Protein AF-A0A517WMB6-F1 (afdb_monomer)

Sequence (235 aa):
MDKAGMKHETEKNDHALSIHSIDEQGAAVTGQDHASMSQVDFPTKLQQSFANLVLIEDEYDGLSSIEATTDVQHCRDLLNDQERQINQLMRKLNQEKSRLKRLQGDLEEAEVCLSMAQSYEAALAGWRESLNAFDALQRESLNQQHSFSLAEQAWEDLQHVEQQALRELESATTYETIHTPYGSTTVPRQEGMLPDEISIELLGDYLPVSIETDGARLSLEQCADGTATYSVHCS

Secondary structure (DSSP, 8-state):
------PPP----------------------------------HHHHHHHHHHHHHHHHHHHTSHHHHHHHHHHHHHHHHHHHHHHHHHHHHHHHHHHHHHHHHHHHHHHHHHHHHHHHHHHHHHHHHHHHHHHHHHHHHHHHHHHHHHHHHHHHHHHHHHHHHHHHHHHHH-----------------------S-------SS---SEEEETTEEEEEEEEETTEEEEEEEE-

Solvent-accessible surface area (backbone atoms only — not comparable to full-atom values): 14846 Å² total; per-residue (Å²): 143,83,86,84,84,81,83,85,84,82,85,83,83,87,78,86,81,84,82,81,81,84,79,90,77,91,76,90,76,92,75,92,80,91,79,76,94,65,83,73,77,70,55,67,69,57,54,51,51,49,53,52,48,54,52,50,49,53,53,48,61,68,69,27,70,64,58,60,51,49,52,52,49,51,53,50,52,52,49,52,51,50,52,51,51,52,54,52,51,53,51,52,52,52,51,52,50,56,48,50,55,50,53,50,52,54,47,56,51,50,51,51,52,49,54,52,51,52,53,50,52,54,49,53,52,54,52,51,51,51,50,54,52,50,56,49,52,53,52,51,52,52,51,50,54,52,50,50,54,52,50,50,51,53,48,53,53,49,52,51,52,50,53,47,51,52,51,50,49,56,68,69,55,64,84,72,82,76,87,69,77,96,67,92,72,78,72,77,74,76,76,74,75,71,68,97,70,83,89,81,87,76,92,70,100,70,83,74,64,61,50,82,52,102,56,36,38,37,36,58,75,48,76,56,95,95,42,76,43,63,48,78,44,76,109

Structure (mmCIF, N/CA/C/O backbone):
data_AF-A0A517WMB6-F1
#
_entry.id   AF-A0A517WMB6-F1
#
loop_
_atom_site.group_PDB
_atom_site.id
_atom_site.type_symbol
_atom_site.label_atom_id
_atom_site.label_alt_id
_atom_site.label_comp_id
_atom_site.label_asym_id
_atom_site.label_entity_id
_atom_site.label_seq_id
_atom_site.pdbx_PDB_ins_code
_atom_site.Cartn_x
_atom_site.Cartn_y
_atom_site.Cartn_z
_atom_site.occupancy
_atom_site.B_iso_or_equiv
_atom_site.auth_seq_id
_atom_site.auth_comp_id
_atom_site.auth_asym_id
_atom_site.auth_atom_id
_atom_site.pdbx_PDB_model_num
ATOM 1 N N . MET A 1 1 ? 24.607 26.823 -19.263 1.00 42.31 1 MET A N 1
ATOM 2 C CA . MET A 1 1 ? 24.672 27.534 -20.556 1.00 42.31 1 MET A CA 1
ATOM 3 C C . MET A 1 1 ? 26.134 27.864 -20.757 1.00 42.31 1 MET A C 1
ATOM 5 O O . MET A 1 1 ? 26.562 28.877 -20.243 1.00 42.31 1 MET A O 1
ATOM 9 N N . ASP A 1 2 ? 26.879 27.003 -21.447 1.00 38.38 2 ASP A N 1
ATOM 10 C CA . ASP A 1 2 ? 28.282 27.250 -21.789 1.00 38.38 2 ASP A CA 1
ATOM 11 C C . ASP A 1 2 ? 28.501 26.785 -23.230 1.00 38.38 2 ASP A C 1
ATOM 13 O O . ASP A 1 2 ? 28.378 25.603 -23.549 1.00 38.38 2 ASP A O 1
ATOM 17 N N . LYS A 1 3 ? 28.715 27.753 -24.127 1.00 41.31 3 LYS A N 1
ATOM 18 C CA . LYS A 1 3 ? 29.047 27.545 -25.540 1.00 41.31 3 LYS A CA 1
ATOM 19 C C . LYS A 1 3 ? 30.567 27.614 -25.676 1.00 41.31 3 LYS A C 1
ATOM 21 O O . LYS A 1 3 ? 31.124 28.707 -25.660 1.00 41.31 3 LYS A O 1
ATOM 26 N N . ALA A 1 4 ? 31.222 26.472 -25.857 1.00 47.09 4 ALA A N 1
ATOM 27 C CA . ALA A 1 4 ? 32.590 26.428 -26.361 1.00 47.09 4 ALA A CA 1
ATOM 28 C C . ALA A 1 4 ? 32.541 26.412 -27.896 1.00 47.09 4 ALA A C 1
ATOM 30 O O . ALA A 1 4 ? 32.047 25.467 -28.507 1.00 47.09 4 ALA A O 1
ATOM 31 N N . GLY A 1 5 ? 32.985 27.510 -28.509 1.00 41.25 5 GLY A N 1
ATOM 32 C CA . GLY A 1 5 ? 33.182 27.617 -29.949 1.00 41.25 5 GLY A CA 1
ATOM 33 C C . GLY A 1 5 ? 34.494 26.955 -30.358 1.00 41.25 5 GLY A C 1
ATOM 34 O O . GLY A 1 5 ? 35.538 27.255 -29.785 1.00 41.25 5 GLY A O 1
ATOM 35 N N . MET A 1 6 ? 34.438 26.091 -31.368 1.00 41.72 6 MET A N 1
ATOM 36 C CA . MET A 1 6 ? 35.612 25.493 -31.996 1.00 41.72 6 MET A CA 1
ATOM 37 C C . MET A 1 6 ? 35.716 26.059 -33.415 1.00 41.72 6 MET A C 1
ATOM 39 O O . MET A 1 6 ? 34.808 25.895 -34.229 1.00 41.72 6 MET A O 1
ATOM 43 N N . LYS A 1 7 ? 36.784 26.820 -33.667 1.00 43.75 7 LYS A N 1
ATOM 44 C CA . LYS A 1 7 ? 37.116 27.392 -34.975 1.00 43.75 7 LYS A CA 1
ATOM 45 C C . LYS A 1 7 ? 37.789 26.307 -35.819 1.00 43.75 7 LYS A C 1
ATOM 47 O O . LYS A 1 7 ? 38.742 25.690 -35.360 1.00 43.75 7 LYS A O 1
ATOM 52 N N . HIS A 1 8 ? 37.286 26.094 -37.032 1.00 37.22 8 HIS A N 1
ATOM 53 C CA . HIS A 1 8 ? 37.954 25.310 -38.068 1.00 37.22 8 HIS A CA 1
ATOM 54 C C . HIS A 1 8 ? 39.026 26.177 -38.736 1.00 37.22 8 HIS A C 1
ATOM 56 O O . HIS A 1 8 ? 38.699 27.212 -39.317 1.00 37.22 8 HIS A O 1
ATOM 62 N N . GLU A 1 9 ? 40.283 25.746 -38.673 1.00 40.59 9 GLU A N 1
ATOM 63 C CA . GLU A 1 9 ? 41.346 26.218 -39.558 1.00 40.59 9 GLU A CA 1
ATOM 64 C C . GLU A 1 9 ? 41.420 25.276 -40.765 1.00 40.59 9 GLU A C 1
ATOM 66 O O . GLU A 1 9 ? 41.575 24.063 -40.631 1.00 40.59 9 GLU A O 1
ATOM 71 N N . THR A 1 10 ? 41.225 25.843 -41.952 1.00 40.59 10 THR A N 1
ATOM 72 C CA . THR A 1 10 ? 41.427 25.200 -43.252 1.00 40.59 10 THR A CA 1
ATOM 73 C C . THR A 1 10 ? 42.791 25.615 -43.789 1.00 40.59 10 THR A C 1
ATOM 75 O O . THR A 1 10 ? 42.938 26.751 -44.243 1.00 40.59 10 THR A O 1
ATOM 78 N N . GLU A 1 11 ? 43.765 24.708 -43.789 1.00 39.22 11 GLU A N 1
ATOM 79 C CA . GLU A 1 11 ? 44.986 24.864 -44.582 1.00 39.22 11 GLU A CA 1
ATOM 80 C C . GLU A 1 11 ? 44.746 24.321 -45.996 1.00 39.22 11 GLU A C 1
ATOM 82 O O . GLU A 1 11 ? 44.594 23.121 -46.224 1.00 39.22 11 GLU A O 1
ATOM 87 N N . LYS A 1 12 ? 44.681 25.248 -46.957 1.00 39.31 12 LYS A N 1
ATOM 88 C CA . LYS A 1 12 ? 44.885 24.981 -48.382 1.00 39.31 12 LYS A CA 1
ATOM 89 C C . LYS A 1 12 ? 46.388 24.893 -48.624 1.00 39.31 12 LYS A C 1
ATOM 91 O O . LYS A 1 12 ? 47.079 25.883 -48.403 1.00 39.31 12 LYS A O 1
ATOM 96 N N . ASN A 1 13 ? 46.868 23.762 -49.128 1.00 39.03 13 ASN A N 1
ATOM 97 C CA . ASN A 1 13 ? 48.189 23.680 -49.744 1.00 39.03 13 ASN A CA 1
ATOM 98 C C . ASN A 1 13 ? 48.018 23.582 -51.261 1.00 39.03 13 ASN A C 1
ATOM 100 O O . ASN A 1 13 ? 47.708 22.524 -51.807 1.00 39.03 13 ASN A O 1
ATOM 104 N N . ASP A 1 14 ? 48.197 24.726 -51.918 1.00 39.91 14 ASP A N 1
ATOM 105 C CA . ASP A 1 14 ? 48.331 24.854 -53.363 1.00 39.91 14 ASP A CA 1
ATOM 106 C C . ASP A 1 14 ? 49.767 24.474 -53.763 1.00 39.91 14 ASP A C 1
ATOM 108 O O . ASP A 1 14 ? 50.697 25.268 -53.634 1.00 39.91 14 ASP A O 1
ATOM 112 N N . HIS A 1 15 ? 49.953 23.270 -54.302 1.00 38.50 15 HIS A N 1
ATOM 113 C CA . HIS A 1 15 ? 51.128 22.941 -55.112 1.00 38.50 15 HIS A CA 1
ATOM 114 C C . HIS A 1 15 ? 50.685 22.373 -56.459 1.00 38.50 15 HIS A C 1
ATOM 116 O O . HIS A 1 15 ? 50.710 21.173 -56.713 1.00 38.50 15 HIS A O 1
ATOM 122 N N . ALA A 1 16 ? 50.280 23.286 -57.342 1.00 38.03 16 ALA A N 1
ATOM 123 C CA . ALA A 1 16 ? 50.245 23.043 -58.774 1.00 38.03 16 ALA A CA 1
ATOM 124 C C . ALA A 1 16 ? 51.691 23.027 -59.300 1.00 38.03 16 ALA A C 1
ATOM 126 O O . ALA A 1 16 ? 52.322 24.077 -59.436 1.00 38.03 16 ALA A O 1
ATOM 127 N N . LEU A 1 17 ? 52.230 21.839 -59.580 1.00 40.25 17 LEU A N 1
ATOM 128 C CA . LEU A 1 17 ? 53.455 21.701 -60.363 1.00 40.25 17 LEU A CA 1
ATOM 129 C C . LEU A 1 17 ? 53.096 21.715 -61.851 1.00 40.25 17 LEU A C 1
ATOM 131 O O . LEU A 1 17 ? 52.464 20.806 -62.382 1.00 40.25 17 LEU A O 1
ATOM 135 N N . SER A 1 18 ? 53.496 22.815 -62.481 1.00 35.56 18 SER A N 1
ATOM 136 C CA . SER A 1 18 ? 53.483 23.073 -63.916 1.00 35.56 18 SER A CA 1
ATOM 137 C C . SER A 1 18 ? 54.422 22.107 -64.646 1.00 35.56 18 SER A C 1
ATOM 139 O O . SER A 1 18 ? 55.615 22.067 -64.346 1.00 35.56 18 SER A O 1
ATOM 141 N N . ILE A 1 19 ? 53.902 21.354 -65.618 1.00 36.62 19 ILE A N 1
ATOM 142 C CA . ILE A 1 19 ? 54.708 20.649 -66.621 1.00 36.62 19 ILE A CA 1
ATOM 143 C C . ILE A 1 19 ? 54.449 21.355 -67.950 1.00 36.62 19 ILE A C 1
ATOM 145 O O . ILE A 1 19 ? 53.448 21.105 -68.620 1.00 36.62 19 ILE A O 1
ATOM 149 N N . HIS A 1 20 ? 55.337 22.284 -68.300 1.00 35.72 20 HIS A N 1
ATOM 150 C CA . HIS A 1 20 ? 55.390 22.835 -69.645 1.00 35.72 20 HIS A CA 1
ATOM 151 C C . HIS A 1 20 ? 56.101 21.853 -70.578 1.00 35.72 20 HIS A C 1
ATOM 153 O O . HIS A 1 20 ? 57.218 21.412 -70.316 1.00 35.72 20 HIS A O 1
ATOM 159 N N . SER A 1 21 ? 55.381 21.546 -71.654 1.00 34.84 21 SER A N 1
ATOM 160 C CA . SER A 1 21 ? 55.769 20.975 -72.939 1.00 34.84 21 SER A CA 1
ATOM 161 C C . SER A 1 21 ? 57.256 21.073 -73.284 1.00 34.84 21 SER A C 1
ATOM 163 O O . SER A 1 21 ? 57.815 22.165 -73.361 1.00 34.84 21 SER A O 1
ATOM 165 N N . ILE A 1 22 ? 57.867 19.923 -73.567 1.00 40.59 22 ILE A N 1
ATOM 166 C CA . ILE A 1 22 ? 59.141 19.850 -74.281 1.00 40.59 22 ILE A CA 1
ATOM 167 C C . ILE A 1 22 ? 58.807 19.869 -75.772 1.00 40.59 22 ILE A C 1
ATOM 169 O O . ILE A 1 22 ? 58.154 18.955 -76.274 1.00 40.59 22 ILE A O 1
ATOM 173 N N . ASP A 1 23 ? 59.228 20.938 -76.441 1.00 37.59 23 ASP A N 1
ATOM 174 C CA . ASP A 1 23 ? 59.093 21.130 -77.879 1.00 37.59 23 ASP A CA 1
ATOM 175 C C . ASP A 1 23 ? 59.858 20.057 -78.668 1.00 37.59 23 ASP A C 1
ATOM 177 O O . ASP A 1 23 ? 61.055 19.828 -78.474 1.00 37.59 23 ASP A O 1
ATOM 181 N N . GLU A 1 24 ? 59.145 19.446 -79.614 1.00 40.84 24 GLU A N 1
ATOM 182 C CA . GLU A 1 24 ? 59.697 18.753 -80.771 1.00 40.84 24 GLU A CA 1
ATOM 183 C C . GLU A 1 24 ? 60.510 19.737 -81.621 1.00 40.84 24 GLU A C 1
ATOM 185 O O . GLU A 1 24 ? 59.966 20.645 -82.251 1.00 40.84 24 GLU A O 1
ATOM 190 N N . GLN A 1 25 ? 61.820 19.518 -81.716 1.00 38.59 25 GLN A N 1
ATOM 191 C CA . GLN A 1 25 ? 62.622 20.046 -82.816 1.00 38.59 25 GLN A CA 1
ATOM 192 C C . GLN A 1 25 ? 63.340 18.893 -83.505 1.00 38.59 25 GLN A C 1
ATOM 194 O O . GLN A 1 25 ? 64.357 18.377 -83.045 1.00 38.59 25 GLN A O 1
ATOM 199 N N . GLY A 1 26 ? 62.762 18.490 -84.637 1.00 36.00 26 GLY A N 1
ATOM 200 C CA . GLY A 1 26 ? 63.397 17.621 -85.608 1.00 36.00 26 GLY A CA 1
ATOM 201 C C . GLY A 1 26 ? 64.572 18.329 -86.276 1.00 36.00 26 GLY A C 1
ATOM 202 O O . GLY A 1 26 ? 64.408 19.361 -86.925 1.00 36.00 26 GLY A O 1
ATOM 203 N N . ALA A 1 27 ? 65.751 17.728 -86.165 1.00 35.97 27 ALA A N 1
ATOM 204 C CA . ALA A 1 27 ? 66.873 17.988 -87.049 1.00 35.97 27 ALA A CA 1
ATOM 205 C C . ALA A 1 27 ? 67.244 16.669 -87.730 1.00 35.97 27 ALA A C 1
ATOM 207 O O . ALA A 1 27 ? 67.811 15.760 -87.125 1.00 35.97 27 ALA A O 1
ATOM 208 N N . ALA A 1 28 ? 66.867 16.568 -89.002 1.00 37.03 28 ALA A N 1
ATOM 209 C CA . ALA A 1 28 ? 67.287 15.507 -89.895 1.00 37.03 28 ALA A CA 1
ATOM 210 C C . ALA A 1 28 ? 68.805 15.587 -90.112 1.00 37.03 28 ALA A C 1
ATOM 212 O O . ALA A 1 28 ? 69.307 16.568 -90.658 1.00 37.03 28 ALA A O 1
ATOM 213 N N . VAL A 1 29 ? 69.525 14.532 -89.735 1.00 36.72 29 VAL A N 1
ATOM 214 C CA . VAL A 1 29 ? 70.859 14.241 -90.266 1.00 36.72 29 VAL A CA 1
ATOM 215 C C . VAL A 1 29 ? 70.807 12.848 -90.871 1.00 36.72 29 VAL A C 1
ATOM 217 O O . VAL A 1 29 ? 70.795 11.827 -90.192 1.00 36.72 29 VAL A O 1
ATOM 220 N N . THR A 1 30 ? 70.713 12.848 -92.194 1.00 37.84 30 THR A N 1
ATOM 221 C CA . THR A 1 30 ? 70.934 11.711 -93.078 1.00 37.84 30 THR A CA 1
ATOM 222 C C . THR A 1 30 ? 72.386 11.251 -92.985 1.00 37.84 30 THR A C 1
ATOM 224 O O . THR A 1 30 ? 73.298 12.024 -93.277 1.00 37.84 30 THR A O 1
ATOM 227 N N . GLY A 1 31 ? 72.584 9.981 -92.653 1.00 35.19 31 GLY A N 1
ATOM 228 C CA . GLY A 1 31 ? 73.854 9.277 -92.776 1.00 35.19 31 GLY A CA 1
ATOM 229 C C . GLY A 1 31 ? 73.578 7.784 -92.880 1.00 35.19 31 GLY A C 1
ATOM 230 O O . GLY A 1 31 ? 73.184 7.163 -91.900 1.00 35.19 31 GLY A O 1
ATOM 231 N N . GLN A 1 32 ? 73.697 7.255 -94.098 1.00 34.56 32 GLN A N 1
ATOM 232 C CA . GLN A 1 32 ? 73.678 5.829 -94.427 1.00 34.56 32 GLN A CA 1
ATOM 233 C C . GLN A 1 32 ? 74.607 5.031 -93.510 1.00 34.56 32 GLN A C 1
ATOM 235 O O . GLN A 1 32 ? 75.746 5.439 -93.334 1.00 34.56 32 GLN A O 1
ATOM 240 N N . ASP A 1 33 ? 74.139 3.877 -93.032 1.00 33.06 33 ASP A N 1
ATOM 241 C CA . ASP A 1 33 ? 74.853 2.610 -93.206 1.00 33.06 33 ASP A CA 1
ATOM 242 C C . ASP A 1 33 ? 73.921 1.419 -92.932 1.00 33.06 33 ASP A C 1
ATOM 244 O O . ASP A 1 33 ? 73.186 1.354 -91.947 1.00 33.06 33 ASP A O 1
ATOM 248 N N . HIS A 1 34 ? 73.915 0.487 -93.883 1.00 37.84 34 HIS A N 1
ATOM 249 C CA . HIS A 1 34 ? 73.191 -0.777 -93.835 1.00 37.84 34 HIS A CA 1
ATOM 250 C C . HIS A 1 34 ? 73.772 -1.697 -92.756 1.00 37.84 34 HIS A C 1
ATOM 252 O O . HIS A 1 34 ? 74.973 -1.940 -92.781 1.00 37.84 34 HIS A O 1
ATOM 258 N N . ALA A 1 35 ? 72.926 -2.332 -91.936 1.00 35.47 35 ALA A N 1
ATOM 259 C CA . ALA A 1 35 ? 73.046 -3.761 -91.614 1.00 35.47 35 ALA A CA 1
ATOM 260 C C . ALA A 1 35 ? 71.918 -4.236 -90.685 1.00 35.47 35 ALA A C 1
ATOM 262 O O . ALA A 1 35 ? 71.718 -3.697 -89.604 1.00 35.47 35 ALA A O 1
ATOM 263 N N . SER A 1 36 ? 71.283 -5.333 -91.098 1.00 37.22 36 SER A N 1
ATOM 264 C CA . SER A 1 36 ? 70.657 -6.330 -90.225 1.00 37.22 36 SER A CA 1
ATOM 265 C C . SER A 1 36 ? 69.425 -5.889 -89.432 1.00 37.22 36 SER A C 1
ATOM 267 O O . SER A 1 36 ? 69.510 -5.424 -88.301 1.00 37.22 36 SER A O 1
ATOM 269 N N . MET A 1 37 ? 68.248 -6.220 -89.971 1.00 43.00 37 MET A N 1
ATOM 270 C CA . MET A 1 37 ? 67.125 -6.612 -89.120 1.00 43.00 37 MET A CA 1
ATOM 271 C C . MET A 1 37 ? 67.524 -7.890 -88.373 1.00 43.00 37 MET A C 1
ATOM 273 O O . MET A 1 37 ? 67.271 -9.003 -88.831 1.00 43.00 37 MET A O 1
ATOM 277 N N . SER A 1 38 ? 68.219 -7.735 -87.250 1.00 41.62 38 SER A N 1
ATOM 278 C CA . SER A 1 38 ? 68.327 -8.781 -86.250 1.00 41.62 38 SER A CA 1
ATOM 279 C C . SER A 1 38 ? 66.975 -8.878 -85.560 1.00 41.62 38 SER A C 1
ATOM 281 O O . SER A 1 38 ? 66.459 -7.918 -84.994 1.00 41.62 38 SER A O 1
ATOM 283 N N . GLN A 1 39 ? 66.389 -10.065 -85.634 1.00 50.72 39 GLN A N 1
ATOM 284 C CA . GLN A 1 39 ? 65.433 -10.550 -84.657 1.00 50.72 39 GLN A CA 1
ATOM 285 C C . GLN A 1 39 ? 66.099 -10.371 -83.286 1.00 50.72 39 GLN A C 1
ATOM 287 O O . GLN A 1 39 ? 66.990 -11.132 -82.915 1.00 50.72 39 GLN A O 1
ATOM 292 N N . VAL A 1 40 ? 65.793 -9.265 -82.604 1.00 50.06 40 VAL A N 1
ATOM 293 C CA . VAL A 1 40 ? 66.322 -9.001 -81.269 1.00 50.06 40 VAL A CA 1
ATOM 294 C C . VAL A 1 40 ? 65.584 -9.961 -80.356 1.00 50.06 40 VAL A C 1
ATOM 296 O O . VAL A 1 40 ? 64.464 -9.680 -79.931 1.00 50.06 40 VAL A O 1
ATOM 299 N N . ASP A 1 41 ? 66.190 -11.121 -80.105 1.00 58.12 41 ASP A N 1
ATOM 300 C CA . ASP A 1 41 ? 65.804 -11.971 -78.990 1.00 58.12 41 ASP A CA 1
ATOM 301 C C . ASP A 1 41 ? 65.894 -11.107 -77.736 1.00 58.12 41 ASP A C 1
ATOM 303 O O . ASP A 1 41 ? 66.974 -10.741 -77.261 1.00 58.12 41 ASP A O 1
ATOM 307 N N . PHE A 1 42 ? 64.724 -10.688 -77.261 1.00 58.09 42 PHE A N 1
ATOM 308 C CA . PHE A 1 42 ? 64.609 -9.878 -76.068 1.00 58.09 42 PHE A CA 1
ATOM 309 C C . PHE A 1 42 ? 65.270 -10.658 -74.924 1.00 58.09 42 PHE A C 1
ATOM 311 O O . PHE A 1 42 ? 64.947 -11.835 -74.741 1.00 58.09 42 PHE A O 1
ATOM 318 N N . PRO A 1 43 ? 66.197 -10.055 -74.156 1.00 78.81 43 PRO A N 1
ATOM 319 C CA . PRO A 1 43 ? 66.903 -10.774 -73.107 1.00 78.81 43 PRO A CA 1
ATOM 320 C C . PRO A 1 43 ? 65.899 -11.458 -72.177 1.00 78.81 43 PRO A C 1
ATOM 322 O O . PRO A 1 43 ? 65.009 -10.801 -71.642 1.00 78.81 43 PRO A O 1
ATOM 325 N N . THR A 1 44 ? 66.035 -12.766 -71.961 1.00 77.25 44 THR A N 1
ATOM 326 C CA . THR A 1 44 ? 65.084 -13.565 -71.162 1.00 77.25 44 THR A CA 1
ATOM 327 C C . THR A 1 44 ? 64.871 -12.997 -69.760 1.00 77.25 44 THR A C 1
ATOM 329 O O . THR A 1 44 ? 63.760 -13.015 -69.241 1.00 77.25 44 THR A O 1
ATOM 332 N N . LYS A 1 45 ? 65.914 -12.394 -69.175 1.00 75.38 45 LYS A N 1
ATOM 333 C CA . LYS A 1 45 ? 65.828 -11.657 -67.904 1.00 75.38 45 LYS A CA 1
ATOM 334 C C . LYS A 1 45 ? 64.908 -10.438 -67.973 1.00 75.38 45 LYS A C 1
ATOM 336 O O . LYS A 1 45 ? 64.222 -10.160 -66.999 1.00 75.38 45 LYS A O 1
ATOM 341 N N . LEU A 1 46 ? 64.897 -9.727 -69.100 1.00 78.50 46 LEU A N 1
ATOM 342 C CA . LEU A 1 46 ? 64.065 -8.546 -69.316 1.00 78.50 46 LEU A CA 1
ATOM 343 C C . LEU A 1 46 ? 62.604 -8.935 -69.593 1.00 78.50 46 LEU A C 1
ATOM 345 O O . LEU A 1 46 ? 61.690 -8.276 -69.109 1.00 78.50 46 LEU A O 1
ATOM 349 N N . GLN A 1 47 ? 62.375 -10.047 -70.299 1.00 82.12 47 GLN A N 1
ATOM 350 C CA . GLN A 1 47 ? 61.037 -10.637 -70.441 1.00 82.12 47 GLN A CA 1
ATOM 351 C C . GLN A 1 47 ? 60.490 -11.115 -69.096 1.00 82.12 47 GLN A C 1
ATOM 353 O O . GLN A 1 47 ? 59.336 -10.854 -68.775 1.00 82.12 47 GLN A O 1
ATOM 358 N N . GLN A 1 48 ? 61.327 -11.766 -68.287 1.00 83.12 48 GLN A N 1
ATOM 359 C CA . GLN A 1 48 ? 60.946 -12.213 -66.952 1.00 83.12 48 GLN A CA 1
ATOM 360 C C . GLN A 1 48 ? 60.689 -11.030 -66.013 1.00 83.12 48 GLN A C 1
ATOM 362 O O . GLN A 1 48 ? 59.716 -11.053 -65.269 1.00 83.12 48 GLN A O 1
ATOM 367 N N . SER A 1 49 ? 61.503 -9.968 -66.069 1.00 81.38 49 SER A N 1
ATOM 368 C CA . SER A 1 49 ? 61.238 -8.760 -65.283 1.00 81.38 49 SER A CA 1
ATOM 369 C C . SER A 1 49 ? 59.966 -8.049 -65.732 1.00 81.38 49 SER A C 1
ATOM 371 O O . SER A 1 49 ? 59.243 -7.559 -64.880 1.00 81.38 49 SER A O 1
ATOM 373 N N . PHE A 1 50 ? 59.676 -8.016 -67.036 1.00 84.75 50 PHE A N 1
ATOM 374 C CA . PHE A 1 50 ? 58.436 -7.446 -67.562 1.00 84.75 50 PHE A CA 1
ATOM 375 C C . PHE A 1 50 ? 57.214 -8.265 -67.127 1.00 84.75 50 PHE A C 1
ATOM 377 O O . PHE A 1 50 ? 56.257 -7.696 -66.621 1.00 84.75 50 PHE A O 1
ATOM 384 N N . ALA A 1 51 ? 57.278 -9.596 -67.222 1.00 83.50 51 ALA A N 1
ATOM 385 C CA . ALA A 1 51 ? 56.223 -10.483 -66.731 1.00 83.50 51 ALA A CA 1
ATOM 386 C C . ALA A 1 51 ? 55.988 -10.325 -65.220 1.00 83.50 51 ALA A C 1
ATOM 388 O O . ALA A 1 51 ? 54.844 -10.277 -64.784 1.00 83.50 51 ALA A O 1
ATOM 389 N N . ASN A 1 52 ? 57.056 -10.180 -64.428 1.00 83.81 52 ASN A N 1
ATOM 390 C CA . ASN A 1 52 ? 56.940 -9.895 -62.997 1.00 83.81 52 ASN A CA 1
ATOM 391 C C . ASN A 1 52 ? 56.309 -8.519 -62.732 1.00 83.81 52 ASN A C 1
ATOM 393 O O . ASN A 1 52 ? 55.572 -8.376 -61.767 1.00 83.81 52 ASN A O 1
ATOM 397 N N . LEU A 1 53 ? 56.597 -7.512 -63.562 1.00 83.56 53 LEU A N 1
ATOM 398 C CA . LEU A 1 53 ? 56.038 -6.166 -63.418 1.00 83.56 53 LEU A CA 1
ATOM 399 C C . LEU A 1 53 ? 54.535 -6.146 -63.712 1.00 83.56 53 LEU A C 1
ATOM 401 O O . LEU A 1 53 ? 53.795 -5.543 -62.948 1.00 83.56 53 LEU A O 1
ATOM 405 N N . VAL A 1 54 ? 54.099 -6.867 -64.748 1.00 79.94 54 VAL A N 1
ATOM 406 C CA . VAL A 1 54 ? 52.675 -7.065 -65.069 1.00 79.94 54 VAL A CA 1
ATOM 407 C C . VAL A 1 54 ? 51.963 -7.820 -63.945 1.00 79.94 54 VAL A C 1
ATOM 409 O O . VAL A 1 54 ? 50.879 -7.431 -63.541 1.00 79.94 54 VAL A O 1
ATOM 412 N N . LEU A 1 55 ? 52.596 -8.851 -63.375 1.00 78.50 55 LEU A N 1
ATOM 413 C CA . LEU A 1 55 ? 52.019 -9.594 -62.252 1.00 78.50 55 LEU A CA 1
ATOM 414 C C . LEU A 1 55 ? 51.851 -8.714 -61.000 1.00 78.50 55 LEU A C 1
ATOM 416 O O . LEU A 1 55 ? 50.851 -8.819 -60.302 1.00 78.50 55 LEU A O 1
ATOM 420 N N . ILE A 1 56 ? 52.818 -7.831 -60.731 1.00 77.44 56 ILE A N 1
ATOM 421 C CA . ILE A 1 56 ? 52.737 -6.858 -59.634 1.00 77.44 56 ILE A CA 1
ATOM 422 C C . ILE A 1 56 ? 51.658 -5.805 -59.915 1.00 77.44 56 ILE A C 1
ATOM 424 O O . ILE A 1 56 ? 50.962 -5.410 -58.989 1.00 77.44 56 ILE A O 1
ATOM 428 N N . GLU A 1 57 ? 51.516 -5.346 -61.161 1.00 71.38 57 GLU A N 1
ATOM 429 C CA . GLU A 1 57 ? 50.457 -4.417 -61.578 1.00 71.38 57 GLU A CA 1
ATOM 430 C C . GLU A 1 57 ? 49.067 -5.043 -61.380 1.00 71.38 57 GLU A C 1
ATOM 432 O O . GLU A 1 57 ? 48.222 -4.430 -60.733 1.00 71.38 57 GLU A O 1
ATOM 437 N N . ASP A 1 58 ? 48.879 -6.301 -61.789 1.00 67.00 58 ASP A N 1
ATOM 438 C CA . ASP A 1 58 ? 47.649 -7.071 -61.564 1.00 67.00 58 ASP A CA 1
ATOM 439 C C . ASP A 1 58 ? 47.360 -7.284 -60.059 1.00 67.00 58 ASP A C 1
ATOM 441 O O . ASP A 1 58 ? 46.216 -7.171 -59.612 1.00 67.00 58 ASP A O 1
ATOM 445 N N . GLU A 1 59 ? 48.385 -7.568 -59.244 1.00 67.19 59 GLU A N 1
ATOM 446 C CA . GLU A 1 59 ? 48.257 -7.675 -57.781 1.00 67.19 59 GLU A CA 1
ATOM 447 C C . GLU A 1 59 ? 47.906 -6.325 -57.127 1.00 67.19 59 GLU A C 1
ATOM 449 O O . GLU A 1 59 ? 47.155 -6.284 -56.148 1.00 67.19 59 GLU A O 1
ATOM 454 N N . TYR A 1 60 ? 48.406 -5.209 -57.666 1.00 64.75 60 TYR A N 1
ATOM 455 C CA . TYR A 1 60 ? 48.110 -3.859 -57.178 1.00 64.75 60 TYR A CA 1
ATOM 456 C C . TYR A 1 60 ? 46.711 -3.380 -57.593 1.00 64.75 60 TYR A C 1
ATOM 458 O O . TYR A 1 60 ? 46.046 -2.692 -56.818 1.00 64.75 60 TYR A O 1
ATOM 466 N N . ASP A 1 61 ? 46.235 -3.794 -58.769 1.00 62.00 61 ASP A N 1
ATOM 467 C CA . ASP A 1 61 ? 44.849 -3.614 -59.210 1.00 62.00 61 ASP A CA 1
ATOM 468 C C . ASP A 1 61 ? 43.873 -4.475 -58.388 1.00 62.00 61 ASP A C 1
ATOM 470 O O . ASP A 1 61 ? 42.759 -4.037 -58.084 1.00 62.00 61 ASP A O 1
ATOM 474 N N . GLY A 1 62 ? 44.302 -5.659 -57.939 1.00 58.16 62 GLY A N 1
ATOM 475 C CA . GLY A 1 62 ? 43.582 -6.468 -56.948 1.00 58.16 62 GLY A CA 1
ATOM 476 C C . GLY A 1 62 ? 43.486 -5.786 -55.579 1.00 58.16 62 GLY A C 1
ATOM 477 O O . GLY A 1 62 ? 42.435 -5.804 -54.955 1.00 58.16 62 GLY A O 1
ATOM 478 N N . LEU A 1 63 ? 44.540 -5.083 -55.156 1.00 58.12 63 LEU A N 1
ATOM 479 C CA . LEU A 1 63 ? 44.557 -4.230 -53.957 1.00 58.12 63 LEU A CA 1
ATOM 480 C C . LEU A 1 63 ? 43.942 -2.837 -54.190 1.00 58.12 63 LEU A C 1
ATOM 482 O O . LEU A 1 63 ? 44.073 -1.947 -53.338 1.00 58.12 63 LEU A O 1
ATOM 486 N N . SER A 1 64 ? 43.311 -2.607 -55.346 1.00 61.66 64 SER A N 1
ATOM 487 C CA . SER A 1 64 ? 42.844 -1.280 -55.724 1.00 61.66 64 SER A CA 1
ATOM 488 C C . SER A 1 64 ? 41.797 -0.749 -54.749 1.00 61.66 64 SER A C 1
ATOM 490 O O . SER A 1 64 ? 41.044 -1.476 -54.099 1.00 61.66 64 SER A O 1
ATOM 492 N N . SER A 1 65 ? 41.731 0.581 -54.689 1.00 65.00 65 SER A N 1
ATOM 493 C CA . SER A 1 65 ? 40.810 1.398 -53.892 1.00 65.00 65 SER A CA 1
ATOM 494 C C . SER A 1 65 ? 39.365 0.879 -53.791 1.00 65.00 65 SER A C 1
ATOM 496 O O . SER A 1 65 ? 38.666 1.275 -52.863 1.00 65.00 65 SER A O 1
ATOM 498 N N . ILE A 1 66 ? 38.889 0.050 -54.721 1.00 76.00 66 ILE A N 1
ATOM 499 C CA . ILE A 1 66 ? 37.527 -0.488 -54.749 1.00 76.00 66 ILE A CA 1
ATOM 500 C C . ILE A 1 66 ? 37.276 -1.449 -53.577 1.00 76.00 66 ILE A C 1
ATOM 502 O O . ILE A 1 66 ? 36.272 -1.284 -52.876 1.00 76.00 66 ILE A O 1
ATOM 506 N N . GLU A 1 67 ? 38.178 -2.396 -53.303 1.00 79.50 67 GLU A N 1
ATOM 507 C CA . GLU A 1 67 ? 38.028 -3.326 -52.170 1.00 79.50 67 GLU A CA 1
ATOM 508 C C . GLU A 1 67 ? 38.051 -2.560 -50.841 1.00 79.50 67 GLU A C 1
ATOM 510 O O . GLU A 1 67 ? 37.121 -2.664 -50.041 1.00 79.50 67 GLU A O 1
ATOM 515 N N . ALA A 1 68 ? 39.014 -1.648 -50.678 1.00 79.50 68 ALA A N 1
ATOM 516 C CA . ALA A 1 68 ? 39.097 -0.774 -49.509 1.00 79.50 68 ALA A CA 1
ATOM 517 C C . ALA A 1 68 ? 37.841 0.105 -49.328 1.00 79.50 68 ALA A C 1
ATOM 519 O O . ALA A 1 68 ? 37.365 0.290 -48.207 1.00 79.50 68 ALA A O 1
ATOM 520 N N . THR A 1 69 ? 37.256 0.638 -50.410 1.00 84.00 69 THR A N 1
ATOM 521 C CA . THR A 1 69 ? 35.995 1.399 -50.315 1.00 84.00 69 THR A CA 1
ATOM 522 C C . THR A 1 69 ? 34.806 0.523 -49.935 1.00 84.00 69 THR A C 1
ATOM 524 O O . THR A 1 69 ? 33.926 0.982 -49.205 1.00 84.00 69 THR A O 1
ATOM 527 N N . THR A 1 70 ? 34.794 -0.734 -50.378 1.00 87.38 70 THR A N 1
ATOM 528 C CA . THR A 1 70 ? 33.741 -1.702 -50.055 1.00 87.38 70 THR A CA 1
ATOM 529 C C . THR A 1 70 ? 33.802 -2.085 -48.577 1.00 87.38 70 THR A C 1
ATOM 531 O O . THR A 1 70 ? 32.776 -2.054 -47.898 1.00 87.38 70 THR A O 1
ATOM 534 N N . ASP A 1 71 ? 34.999 -2.326 -48.043 1.00 88.44 71 ASP A N 1
ATOM 535 C CA . ASP A 1 71 ? 35.213 -2.624 -46.624 1.00 88.44 71 ASP A CA 1
ATOM 536 C C . ASP A 1 71 ? 34.848 -1.444 -45.718 1.00 88.44 71 ASP A C 1
ATOM 538 O O . ASP A 1 71 ? 34.193 -1.615 -44.684 1.00 88.44 71 ASP A O 1
ATOM 542 N N . VAL A 1 72 ? 35.212 -0.219 -46.117 1.00 90.50 72 VAL A N 1
ATOM 543 C CA . VAL A 1 72 ? 34.820 1.003 -45.398 1.00 90.50 72 VAL A CA 1
ATOM 544 C C . VAL A 1 72 ? 33.303 1.168 -45.402 1.00 90.50 72 VAL A C 1
ATOM 546 O O . VAL A 1 72 ? 32.720 1.507 -44.368 1.00 90.50 72 VAL A O 1
ATOM 549 N N . GLN A 1 73 ? 32.648 0.908 -46.535 1.00 93.19 73 GLN A N 1
ATOM 550 C CA . GLN A 1 73 ? 31.193 0.967 -46.631 1.00 93.19 73 GLN A CA 1
ATOM 551 C C . GLN A 1 73 ? 30.535 -0.097 -45.742 1.00 93.19 73 GLN A C 1
ATOM 553 O O . GLN A 1 73 ? 29.619 0.228 -44.987 1.00 93.19 73 GLN A O 1
ATOM 558 N N . HIS A 1 74 ? 31.056 -1.325 -45.734 1.00 95.00 74 HIS A N 1
ATOM 559 C CA . HIS A 1 74 ? 30.571 -2.397 -44.868 1.00 95.00 74 HIS A CA 1
ATOM 560 C C . HIS A 1 74 ? 30.702 -2.047 -43.376 1.00 95.00 74 HIS A C 1
ATOM 562 O O . HIS A 1 74 ? 29.740 -2.181 -42.617 1.00 95.00 74 HIS A O 1
ATOM 568 N N . CYS A 1 75 ? 31.858 -1.524 -42.952 1.00 95.19 75 CYS A N 1
ATOM 569 C CA . CYS A 1 75 ? 32.062 -1.047 -41.582 1.00 95.19 75 CYS A CA 1
ATOM 570 C C . CYS A 1 75 ? 31.075 0.067 -41.213 1.00 95.19 75 CYS A C 1
ATOM 572 O O . CYS A 1 75 ? 30.551 0.101 -40.099 1.00 95.19 75 CYS A O 1
ATOM 574 N N . ARG A 1 76 ? 30.803 0.981 -42.151 1.00 96.75 76 ARG A N 1
ATOM 575 C CA . ARG A 1 76 ? 29.859 2.082 -41.950 1.00 96.75 76 ARG A CA 1
ATOM 576 C C . ARG A 1 76 ? 28.433 1.580 -41.761 1.00 96.75 76 ARG A C 1
ATOM 578 O O . ARG A 1 76 ? 27.734 2.066 -40.876 1.00 96.75 76 ARG A O 1
ATOM 585 N N . ASP A 1 77 ? 28.019 0.600 -42.554 1.00 97.12 77 ASP A N 1
ATOM 586 C CA . ASP A 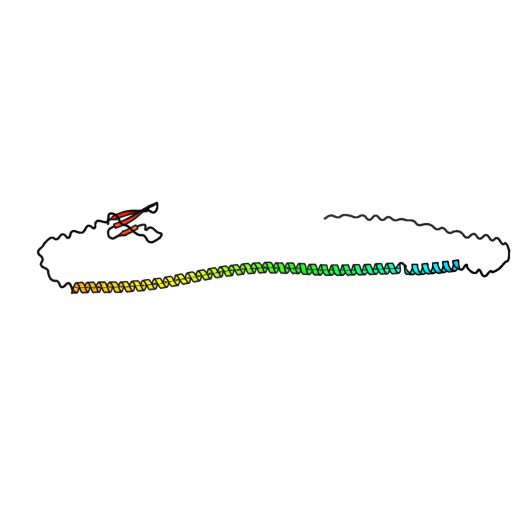1 77 ? 26.696 -0.008 -42.440 1.00 97.12 77 ASP A CA 1
ATOM 587 C C . ASP A 1 77 ? 26.545 -0.767 -41.116 1.00 97.12 77 ASP A C 1
ATOM 589 O O . ASP A 1 77 ? 25.533 -0.605 -40.431 1.00 97.12 77 ASP A O 1
ATOM 593 N N . LEU A 1 78 ? 27.587 -1.486 -40.682 1.00 98.00 78 LEU A N 1
ATOM 594 C CA . LEU A 1 78 ? 27.609 -2.146 -39.376 1.00 98.00 78 LEU A CA 1
ATOM 595 C C . LEU A 1 78 ? 27.493 -1.141 -38.219 1.00 98.00 78 LEU A C 1
ATOM 597 O O . LEU A 1 78 ? 26.715 -1.365 -37.290 1.00 98.00 78 LEU A O 1
ATOM 601 N N . LEU A 1 79 ? 28.228 -0.025 -38.276 1.00 97.81 79 LEU A N 1
ATOM 602 C CA . LEU A 1 79 ? 28.138 1.043 -37.274 1.00 97.81 79 LEU A CA 1
ATOM 603 C C . LEU A 1 79 ? 26.737 1.661 -37.232 1.00 97.81 79 LEU A C 1
ATOM 605 O O . LEU A 1 79 ? 26.180 1.837 -36.149 1.00 97.81 79 LEU A O 1
ATOM 609 N N . ASN A 1 80 ? 26.141 1.934 -38.394 1.00 97.62 80 ASN A N 1
ATOM 610 C CA . ASN A 1 80 ? 24.781 2.463 -38.485 1.00 97.62 80 ASN A CA 1
ATOM 611 C C . ASN A 1 80 ? 23.753 1.493 -37.881 1.00 97.62 80 ASN A C 1
ATOM 613 O O . ASN A 1 80 ? 22.824 1.913 -37.185 1.00 97.62 80 ASN A O 1
ATOM 617 N N . ASP A 1 81 ? 23.905 0.190 -38.118 1.00 98.12 81 ASP A N 1
ATOM 618 C CA . ASP A 1 81 ? 23.019 -0.821 -37.546 1.00 98.12 81 ASP A CA 1
ATOM 619 C C . ASP A 1 81 ? 23.207 -0.972 -36.034 1.00 98.12 81 ASP A C 1
ATOM 621 O O . ASP A 1 81 ? 22.217 -1.065 -35.302 1.00 98.12 81 ASP A O 1
ATOM 625 N N . GLN A 1 82 ? 24.443 -0.907 -35.536 1.00 98.00 82 GLN A N 1
ATOM 626 C CA . GLN A 1 82 ? 24.710 -0.861 -34.097 1.00 98.00 82 GLN A CA 1
ATOM 627 C C . GLN A 1 82 ? 24.104 0.388 -33.450 1.00 98.00 82 GLN A C 1
ATOM 629 O O . GLN A 1 82 ? 23.442 0.285 -32.415 1.00 98.00 82 GLN A O 1
ATOM 634 N N . GLU A 1 83 ? 24.242 1.560 -34.071 1.00 98.06 83 GLU A N 1
ATOM 635 C CA . GLU A 1 83 ? 23.640 2.802 -33.585 1.00 98.06 83 GLU A CA 1
ATOM 636 C C . GLU A 1 83 ? 22.107 2.696 -33.527 1.00 98.06 83 GLU A C 1
ATOM 638 O O . GLU A 1 83 ? 21.475 3.089 -32.539 1.00 98.06 83 GLU A O 1
ATOM 643 N N . ARG A 1 84 ? 21.477 2.095 -34.544 1.00 98.00 84 ARG A N 1
ATOM 644 C CA . ARG A 1 84 ? 20.032 1.814 -34.535 1.00 98.00 84 ARG A CA 1
ATOM 645 C C . ARG A 1 84 ? 19.642 0.881 -33.392 1.00 98.00 84 ARG A C 1
ATOM 647 O O . ARG A 1 84 ? 18.657 1.164 -32.707 1.00 98.00 84 ARG A O 1
ATOM 654 N N . GLN A 1 85 ? 20.393 -0.196 -33.159 1.00 98.44 85 GLN A N 1
ATOM 655 C CA . GLN A 1 85 ? 20.133 -1.129 -32.058 1.00 98.44 85 GLN A CA 1
ATOM 656 C C . GLN A 1 85 ? 20.256 -0.441 -30.693 1.00 98.44 85 GLN A C 1
ATOM 658 O O . GLN A 1 85 ? 19.357 -0.573 -29.860 1.00 98.44 85 GLN A O 1
ATOM 663 N N . ILE A 1 86 ? 21.305 0.361 -30.484 1.00 98.12 86 ILE A N 1
ATOM 664 C CA . ILE A 1 86 ? 21.502 1.147 -29.257 1.00 98.12 86 ILE A CA 1
ATOM 665 C C . ILE A 1 86 ? 20.316 2.086 -29.036 1.00 98.12 86 ILE A C 1
ATOM 667 O O . ILE A 1 86 ? 19.740 2.121 -27.947 1.00 98.12 86 ILE A O 1
ATOM 671 N N . ASN A 1 87 ? 19.886 2.798 -30.076 1.00 98.06 87 ASN A N 1
ATOM 672 C CA . ASN A 1 87 ? 18.744 3.701 -29.993 1.00 98.06 87 ASN A CA 1
ATOM 673 C C . ASN A 1 87 ? 17.435 2.966 -29.663 1.00 98.06 87 ASN A C 1
ATOM 675 O O . ASN A 1 87 ? 16.619 3.465 -28.884 1.00 98.06 87 ASN A O 1
ATOM 679 N N . GLN A 1 88 ? 17.222 1.766 -30.206 1.00 98.38 88 GLN A N 1
ATOM 680 C CA . GLN A 1 88 ? 16.066 0.936 -29.858 1.00 98.38 88 GLN A CA 1
ATOM 681 C C . GLN A 1 88 ? 16.111 0.473 -28.398 1.00 98.38 88 GLN A C 1
ATOM 683 O O . GLN A 1 88 ? 15.099 0.563 -27.697 1.00 98.38 88 GLN A O 1
ATOM 688 N N . LEU A 1 89 ? 17.271 0.013 -27.921 1.00 98.44 89 LEU A N 1
ATOM 689 C CA . LEU A 1 89 ? 17.461 -0.391 -26.527 1.00 98.44 89 LEU A CA 1
ATOM 690 C C . LEU A 1 89 ? 17.249 0.783 -25.572 1.00 98.44 89 LEU A C 1
ATOM 692 O O . LEU A 1 89 ? 16.547 0.634 -24.576 1.00 98.44 89 LEU A O 1
ATOM 696 N N . MET A 1 90 ? 17.758 1.968 -25.907 1.00 98.44 90 MET A N 1
ATOM 697 C CA . MET A 1 90 ? 17.564 3.177 -25.109 1.00 98.44 90 MET A CA 1
ATOM 698 C C . MET A 1 90 ? 16.079 3.550 -24.992 1.00 98.44 90 MET A C 1
ATOM 700 O O . MET A 1 90 ? 15.608 3.907 -23.912 1.00 98.44 90 MET A O 1
ATOM 704 N N . ARG A 1 91 ? 15.302 3.412 -26.077 1.00 98.25 91 ARG A N 1
ATOM 705 C CA . ARG A 1 91 ? 13.844 3.620 -26.036 1.00 98.25 91 ARG A CA 1
ATOM 706 C C . ARG A 1 91 ? 13.152 2.609 -25.125 1.00 98.25 91 ARG A C 1
ATOM 708 O O . ARG A 1 91 ? 12.343 3.023 -24.299 1.00 98.25 91 ARG A O 1
ATOM 715 N N . LYS A 1 92 ? 13.486 1.318 -25.233 1.00 98.38 92 LYS A N 1
ATOM 716 C CA . LYS A 1 92 ? 12.936 0.267 -24.356 1.00 98.38 92 LYS A CA 1
ATOM 717 C C . LYS A 1 92 ? 13.289 0.519 -22.889 1.00 98.38 92 LYS A C 1
ATOM 719 O O . LYS A 1 92 ? 12.413 0.464 -22.034 1.00 98.38 92 LYS A O 1
ATOM 724 N N . LEU A 1 93 ? 14.538 0.884 -22.606 1.00 98.38 93 LEU A N 1
ATOM 725 C CA . LEU A 1 93 ? 14.995 1.222 -21.260 1.00 98.38 93 LEU A CA 1
ATOM 726 C C . LEU A 1 93 ? 14.202 2.398 -20.678 1.00 98.38 93 LEU A C 1
ATOM 728 O O . LEU A 1 93 ? 13.765 2.346 -19.532 1.00 98.38 93 LEU A O 1
ATOM 732 N N . ASN A 1 94 ? 13.968 3.444 -21.470 1.00 98.31 94 ASN A N 1
ATOM 733 C CA . ASN A 1 94 ? 13.169 4.587 -21.036 1.00 98.31 94 ASN A CA 1
ATOM 734 C C . ASN A 1 94 ? 11.695 4.221 -20.805 1.00 98.3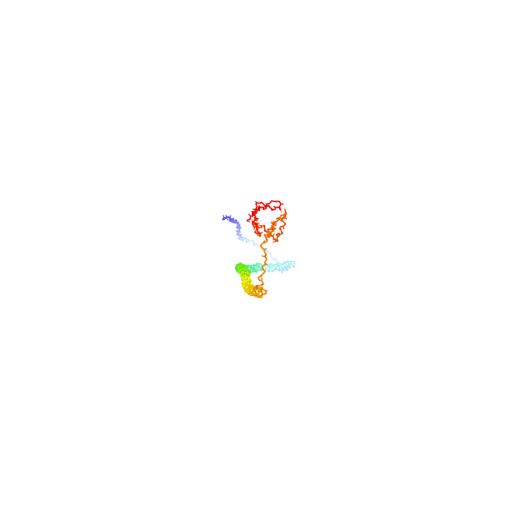1 94 ASN A C 1
ATOM 736 O O . ASN A 1 94 ? 11.082 4.735 -19.870 1.00 98.31 94 ASN A O 1
ATOM 740 N N . GLN A 1 95 ? 11.126 3.323 -21.614 1.00 98.31 95 GLN A N 1
ATOM 741 C CA . GLN A 1 95 ? 9.770 2.809 -21.403 1.00 98.31 95 GLN A CA 1
ATOM 742 C C . GLN A 1 95 ? 9.665 2.034 -20.086 1.00 98.31 95 GLN A C 1
ATOM 744 O O . GLN A 1 95 ? 8.775 2.329 -19.287 1.00 98.31 95 GLN A O 1
ATOM 749 N N . GLU A 1 96 ? 10.597 1.115 -19.824 1.00 98.31 96 GLU A N 1
ATOM 750 C CA . GLU A 1 96 ? 10.633 0.349 -18.574 1.00 98.31 96 GLU A CA 1
ATOM 751 C C . GLU A 1 96 ? 10.894 1.246 -17.363 1.00 98.31 96 GLU A C 1
ATOM 753 O O . GLU A 1 96 ? 10.224 1.119 -16.344 1.00 98.31 96 GLU A O 1
ATOM 758 N N . LYS A 1 97 ? 11.766 2.250 -17.487 1.00 98.44 97 LYS A N 1
ATOM 759 C CA . LYS A 1 97 ? 11.979 3.253 -16.436 1.00 98.44 97 LYS A CA 1
ATOM 760 C C . LYS A 1 97 ? 10.691 4.010 -16.095 1.00 98.44 97 LYS A C 1
ATOM 762 O O . LYS A 1 97 ? 10.381 4.208 -14.923 1.00 98.44 97 LYS A O 1
ATOM 767 N N . SER A 1 98 ? 9.925 4.426 -17.102 1.00 98.19 98 SER A N 1
ATOM 768 C CA . SER A 1 98 ? 8.631 5.097 -16.902 1.00 98.19 98 SER A CA 1
ATOM 769 C C . SER A 1 98 ? 7.548 4.153 -16.374 1.00 98.19 98 SER A C 1
ATOM 771 O O . SER A 1 98 ? 6.641 4.589 -15.669 1.00 98.19 98 SER A O 1
ATOM 773 N N . ARG A 1 99 ? 7.609 2.862 -16.714 1.00 98.44 99 ARG A N 1
ATOM 774 C CA . ARG A 1 99 ? 6.729 1.832 -16.149 1.00 98.44 99 ARG A CA 1
ATOM 775 C C . ARG A 1 99 ? 7.032 1.603 -14.670 1.00 98.44 99 ARG A C 1
ATOM 777 O O . ARG A 1 99 ? 6.108 1.611 -13.869 1.00 98.44 99 ARG A O 1
ATOM 784 N N . LEU A 1 100 ? 8.306 1.478 -14.314 1.00 98.44 100 LEU A N 1
ATOM 785 C CA . LEU A 1 100 ? 8.751 1.275 -12.940 1.00 98.44 100 LEU A CA 1
ATOM 786 C C . LEU A 1 100 ? 8.361 2.452 -12.041 1.00 98.44 100 LEU A C 1
ATOM 788 O O . LEU A 1 100 ? 7.850 2.231 -10.953 1.00 98.44 100 LEU A O 1
ATOM 792 N N . LYS A 1 101 ? 8.496 3.694 -12.522 1.00 98.31 101 LYS A N 1
ATOM 793 C CA . LYS A 1 101 ? 8.018 4.879 -11.788 1.00 98.31 101 LYS A CA 1
ATOM 794 C C . LYS A 1 101 ? 6.516 4.857 -11.497 1.00 98.31 101 LYS A C 1
ATOM 796 O O . LYS A 1 101 ? 6.110 5.310 -10.438 1.00 98.31 101 LYS A O 1
ATOM 801 N N . ARG A 1 102 ? 5.700 4.362 -12.434 1.00 97.94 102 ARG A N 1
ATOM 802 C CA . ARG A 1 102 ? 4.251 4.225 -12.216 1.00 97.94 102 ARG A CA 1
ATOM 803 C C . ARG A 1 102 ? 3.955 3.170 -11.157 1.00 97.94 102 ARG A C 1
ATOM 805 O O . ARG A 1 102 ? 3.270 3.477 -10.198 1.00 97.94 102 ARG A O 1
ATOM 812 N N . LEU A 1 103 ? 4.567 1.992 -11.284 1.00 98.31 103 LEU A N 1
ATOM 813 C CA . LEU A 1 103 ? 4.418 0.915 -10.300 1.00 98.31 103 LEU A CA 1
ATOM 814 C C . LEU A 1 103 ? 4.887 1.322 -8.899 1.00 98.31 103 LEU A C 1
ATOM 816 O O . LEU A 1 103 ? 4.307 0.881 -7.917 1.00 98.31 103 LEU A O 1
ATOM 820 N N . GLN A 1 104 ? 5.924 2.156 -8.801 1.00 98.31 104 GLN A N 1
ATOM 821 C CA . GLN A 1 104 ? 6.353 2.714 -7.524 1.00 98.31 104 GLN A CA 1
ATOM 822 C C . GLN A 1 104 ? 5.264 3.604 -6.906 1.00 98.31 104 GLN A C 1
ATOM 824 O O . GLN A 1 104 ? 4.981 3.461 -5.724 1.00 98.31 104 GLN A O 1
ATOM 829 N N . GLY A 1 105 ? 4.627 4.472 -7.697 1.00 97.50 105 GLY A N 1
ATOM 830 C CA . GLY A 1 105 ? 3.502 5.281 -7.219 1.00 97.50 105 GLY A CA 1
ATOM 831 C C . GLY A 1 105 ? 2.313 4.427 -6.766 1.00 97.50 105 GLY A C 1
ATOM 832 O O . GLY A 1 105 ? 1.768 4.667 -5.694 1.00 97.50 105 GLY A O 1
ATOM 833 N N . ASP A 1 106 ? 1.969 3.388 -7.533 1.00 97.94 106 ASP A N 1
ATOM 834 C CA . ASP A 1 106 ? 0.894 2.452 -7.172 1.00 97.94 106 ASP A CA 1
ATOM 835 C C . ASP A 1 106 ? 1.207 1.709 -5.855 1.00 97.94 106 ASP A C 1
ATOM 837 O O . ASP A 1 106 ? 0.313 1.453 -5.047 1.00 97.94 106 ASP A O 1
ATOM 841 N N . LEU A 1 107 ? 2.481 1.365 -5.619 1.00 98.12 107 LEU A N 1
ATOM 842 C CA . LEU A 1 107 ? 2.932 0.741 -4.373 1.00 98.12 107 LEU A CA 1
ATOM 843 C C . LEU A 1 107 ? 2.804 1.701 -3.183 1.00 98.12 107 LEU A C 1
ATOM 845 O O . LEU A 1 107 ? 2.278 1.305 -2.147 1.00 98.12 107 LEU A O 1
ATOM 849 N N . GLU A 1 108 ? 3.244 2.950 -3.341 1.00 98.00 108 GLU A N 1
ATOM 850 C CA . GLU A 1 108 ? 3.127 3.986 -2.307 1.00 98.00 108 GLU A CA 1
ATOM 851 C C . GLU A 1 108 ? 1.648 4.235 -1.935 1.00 98.00 108 GLU A C 1
ATOM 853 O O . GLU A 1 108 ? 1.313 4.334 -0.754 1.00 98.00 108 GLU A O 1
ATOM 858 N N . GLU A 1 109 ? 0.733 4.258 -2.913 1.00 98.00 109 GLU A N 1
ATOM 859 C CA . GLU A 1 109 ? -0.714 4.357 -2.659 1.00 98.00 109 GLU A CA 1
ATOM 860 C C . GLU A 1 109 ? -1.252 3.130 -1.901 1.00 98.00 109 GLU A C 1
ATOM 862 O O . GLU A 1 109 ? -1.986 3.271 -0.917 1.00 98.00 109 GLU A O 1
ATOM 867 N N . ALA A 1 110 ? -0.847 1.922 -2.305 1.00 98.12 110 ALA A N 1
ATOM 868 C CA . ALA A 1 110 ? -1.255 0.688 -1.640 1.00 98.12 110 ALA A CA 1
ATOM 869 C C . ALA A 1 110 ? -0.772 0.615 -0.178 1.00 98.12 110 ALA A C 1
ATOM 871 O O . ALA A 1 110 ? -1.513 0.144 0.689 1.00 98.12 110 ALA A O 1
ATOM 872 N N . GLU A 1 111 ? 0.434 1.107 0.120 1.00 98.19 111 GLU A N 1
ATOM 873 C CA . GLU A 1 111 ? 0.967 1.192 1.486 1.00 98.19 111 GLU A CA 1
ATOM 874 C C . GLU A 1 111 ? 0.130 2.128 2.370 1.00 98.19 111 GLU A C 1
ATOM 876 O O . GLU A 1 111 ? -0.180 1.788 3.517 1.00 98.19 111 GLU A O 1
ATOM 881 N N . VAL A 1 112 ? -0.313 3.270 1.832 1.00 98.25 112 VAL A N 1
ATOM 882 C CA . VAL A 1 112 ? -1.225 4.182 2.541 1.00 98.25 112 VAL A CA 1
ATOM 883 C C . VAL A 1 112 ? -2.568 3.504 2.816 1.00 98.25 112 VAL A C 1
ATOM 885 O O . VAL A 1 112 ? -3.065 3.557 3.945 1.00 98.25 112 VAL A O 1
ATOM 888 N N . CYS A 1 113 ? -3.146 2.820 1.824 1.00 98.06 113 CYS A N 1
ATOM 889 C CA . CYS A 1 113 ? -4.390 2.071 2.010 1.00 98.06 113 CYS A CA 1
ATOM 890 C C . CYS A 1 113 ? -4.254 0.977 3.079 1.00 98.06 113 CYS A C 1
ATOM 892 O O . CYS A 1 113 ? -5.162 0.810 3.896 1.00 98.06 113 CYS A O 1
ATOM 894 N N . LEU A 1 114 ? -3.126 0.261 3.110 1.00 98.25 114 LEU A N 1
ATOM 895 C CA . LEU A 1 114 ? -2.845 -0.755 4.123 1.00 98.25 114 LEU A CA 1
ATOM 896 C C . LEU A 1 114 ? -2.758 -0.142 5.525 1.00 98.25 114 LEU A C 1
ATOM 898 O O . LEU A 1 114 ? -3.381 -0.654 6.453 1.00 98.25 114 LEU A O 1
ATOM 902 N N . SER A 1 115 ? -2.030 0.967 5.680 1.00 98.25 115 SER A N 1
ATOM 903 C CA . SER A 1 115 ? -1.917 1.670 6.963 1.00 98.25 115 SER A CA 1
ATOM 904 C C . SER A 1 115 ? -3.284 2.138 7.475 1.00 98.25 115 SER A C 1
ATOM 906 O O . SER A 1 115 ? -3.627 1.941 8.644 1.00 98.25 115 SER A O 1
ATOM 908 N N . MET A 1 116 ? -4.115 2.683 6.584 1.00 98.38 116 MET A N 1
ATOM 909 C CA . MET A 1 116 ? -5.481 3.077 6.914 1.00 98.38 116 MET A CA 1
ATOM 910 C C . MET A 1 116 ? -6.335 1.870 7.335 1.00 98.38 116 MET A C 1
ATOM 912 O O . MET A 1 116 ? -7.010 1.933 8.362 1.00 98.38 116 MET A O 1
ATOM 916 N N . ALA A 1 117 ? -6.270 0.752 6.608 1.00 98.12 117 ALA A N 1
ATOM 917 C CA . ALA A 1 117 ? -6.981 -0.473 6.976 1.00 98.12 117 ALA A CA 1
ATOM 918 C C . ALA A 1 117 ? -6.567 -0.990 8.366 1.00 98.12 117 ALA A C 1
ATOM 920 O O . ALA A 1 117 ? -7.432 -1.285 9.188 1.00 98.12 117 ALA A O 1
ATOM 921 N N . GLN A 1 118 ? -5.266 -1.005 8.671 1.00 98.25 118 GLN A N 1
ATOM 922 C CA . GLN A 1 118 ? -4.749 -1.389 9.990 1.00 98.25 118 GLN A CA 1
ATOM 923 C C . GLN A 1 118 ? -5.268 -0.472 11.104 1.00 98.25 118 GLN A C 1
ATOM 925 O O . GLN A 1 118 ? -5.624 -0.944 12.184 1.00 98.25 118 GLN A O 1
ATOM 930 N N . SER A 1 119 ? -5.367 0.837 10.846 1.00 98.00 119 SER A N 1
ATOM 931 C CA . SER A 1 119 ? -5.949 1.778 11.811 1.00 98.00 119 SER A CA 1
ATOM 932 C C . SER A 1 119 ? -7.428 1.490 12.093 1.00 98.00 119 SER A C 1
ATOM 934 O O . SER A 1 119 ? -7.862 1.553 13.245 1.00 98.00 119 SER A O 1
ATOM 936 N N . TYR A 1 120 ? -8.197 1.103 11.069 1.00 97.75 120 TYR A N 1
ATOM 937 C CA . TYR A 1 120 ? -9.592 0.712 11.242 1.00 97.75 120 TYR A CA 1
ATOM 938 C C . TYR A 1 120 ? -9.724 -0.616 11.985 1.00 97.75 120 TYR A C 1
ATOM 940 O O . TYR A 1 120 ? -10.598 -0.739 12.841 1.00 97.75 120 TYR A O 1
ATOM 948 N N . GLU A 1 121 ? -8.854 -1.590 11.719 1.00 98.12 121 GLU A N 1
ATOM 949 C CA . GLU A 1 121 ? -8.821 -2.845 12.475 1.00 98.12 121 GLU A CA 1
ATOM 950 C C . GLU A 1 121 ? -8.520 -2.608 13.958 1.00 98.12 121 GLU A C 1
ATOM 952 O O . GLU A 1 121 ? -9.223 -3.146 14.816 1.00 98.12 121 GLU A O 1
ATOM 957 N N . ALA A 1 122 ? -7.541 -1.753 14.269 1.00 97.25 122 ALA A N 1
ATOM 958 C CA . ALA A 1 122 ? -7.220 -1.373 15.642 1.00 97.25 122 ALA A CA 1
ATOM 959 C C . ALA A 1 122 ? -8.402 -0.672 16.330 1.00 97.25 122 ALA A C 1
ATOM 961 O O . ALA A 1 122 ? -8.745 -1.004 17.466 1.00 97.25 122 ALA A O 1
ATOM 962 N N . ALA A 1 123 ? -9.078 0.245 15.628 1.00 97.50 123 ALA A N 1
ATOM 963 C CA . ALA A 1 123 ? -10.283 0.880 16.144 1.00 97.50 123 ALA A CA 1
ATOM 964 C C . ALA A 1 123 ? -11.370 -0.165 16.436 1.00 97.50 123 ALA A C 1
ATOM 966 O O . ALA A 1 123 ? -11.890 -0.207 17.549 1.00 97.50 123 ALA A O 1
ATOM 967 N N . LEU A 1 124 ? -11.691 -1.043 15.477 1.00 97.00 124 LEU A N 1
ATOM 968 C CA . LEU A 1 124 ? -12.692 -2.103 15.646 1.00 97.00 124 LEU A CA 1
ATOM 969 C C . LEU A 1 124 ? -12.364 -3.041 16.814 1.00 97.00 124 LEU A C 1
ATOM 971 O O . LEU A 1 124 ? -13.281 -3.468 17.516 1.00 97.00 124 LEU A O 1
ATOM 975 N N . ALA A 1 125 ? -11.087 -3.351 17.043 1.00 97.31 125 ALA A N 1
ATOM 976 C CA . ALA A 1 125 ? -10.659 -4.113 18.212 1.00 97.31 125 ALA A CA 1
ATOM 977 C C . ALA A 1 125 ? -10.999 -3.375 19.521 1.00 97.31 125 ALA A C 1
ATOM 979 O O . ALA A 1 125 ? -11.624 -3.970 20.398 1.00 97.31 125 ALA A O 1
ATOM 980 N N . GLY A 1 126 ? -10.703 -2.074 19.610 1.00 96.56 126 GLY A N 1
ATOM 981 C CA . GLY A 1 126 ? -11.065 -1.245 20.768 1.00 96.56 126 GLY A CA 1
ATOM 982 C C . GLY A 1 126 ? -12.581 -1.125 20.991 1.00 96.56 126 GLY A C 1
ATOM 983 O O . GLY A 1 126 ? -13.056 -1.201 22.126 1.00 96.56 126 GLY A O 1
ATOM 984 N N . TRP A 1 127 ? -13.373 -1.017 19.917 1.00 97.19 127 TRP A N 1
ATOM 985 C CA . TRP A 1 127 ? -14.840 -1.041 20.009 1.00 97.19 127 TRP A CA 1
ATOM 986 C C . TRP A 1 127 ? -15.361 -2.384 20.535 1.00 97.19 127 TRP A C 1
ATOM 988 O O . TRP A 1 127 ? -16.260 -2.404 21.373 1.00 97.19 127 TRP A O 1
ATOM 998 N N . ARG A 1 128 ? -14.790 -3.510 20.087 1.00 98.25 128 ARG A N 1
ATOM 999 C CA . ARG 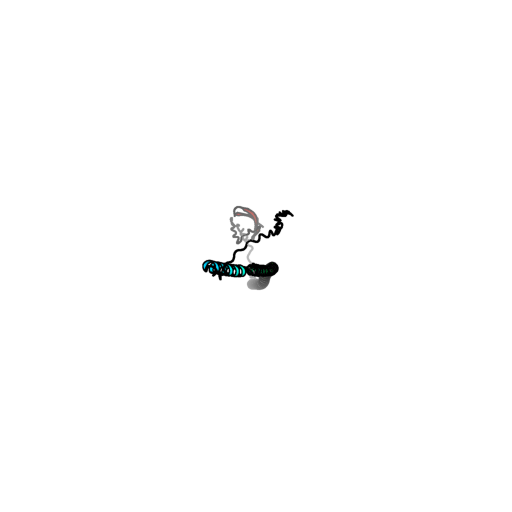A 1 128 ? -15.159 -4.845 20.593 1.00 98.25 128 ARG A CA 1
ATOM 1000 C C . ARG A 1 128 ? -14.829 -5.008 22.071 1.00 98.25 128 ARG A C 1
ATOM 1002 O O . ARG A 1 128 ? -15.638 -5.559 22.808 1.00 98.25 128 ARG A O 1
ATOM 1009 N N . GLU A 1 129 ? -13.672 -4.524 22.510 1.00 97.62 129 GLU A N 1
ATOM 1010 C CA . GLU A 1 129 ? -13.293 -4.554 23.925 1.00 97.62 129 GLU A CA 1
ATOM 1011 C C . GLU A 1 129 ? -14.257 -3.723 24.780 1.00 97.62 129 GLU A C 1
ATOM 1013 O O . GLU A 1 129 ? -14.738 -4.198 25.808 1.00 97.62 129 GLU A O 1
ATOM 1018 N N . SER A 1 130 ? -14.634 -2.537 24.298 1.00 96.50 130 SER A N 1
ATOM 1019 C CA . SER A 1 130 ? -15.612 -1.671 24.967 1.00 96.50 130 SER A CA 1
ATOM 1020 C C . SER A 1 130 ? -16.993 -2.330 25.077 1.00 96.50 130 SER A C 1
ATOM 1022 O O . SER A 1 130 ? -17.630 -2.249 26.125 1.00 96.50 130 SER A O 1
ATOM 1024 N N . LEU A 1 131 ? -17.448 -3.020 24.025 1.00 96.81 131 LEU A N 1
ATOM 1025 C CA . LEU A 1 131 ? -18.698 -3.788 24.053 1.00 96.81 131 LEU A CA 1
ATOM 1026 C C . LEU A 1 131 ? -18.632 -4.943 25.058 1.00 96.81 131 LEU A C 1
ATOM 1028 O O . LEU A 1 131 ? -19.558 -5.119 25.841 1.00 96.81 131 LEU A O 1
ATOM 1032 N N . ASN A 1 132 ? -17.521 -5.681 25.100 1.00 96.69 132 ASN A N 1
ATOM 1033 C CA 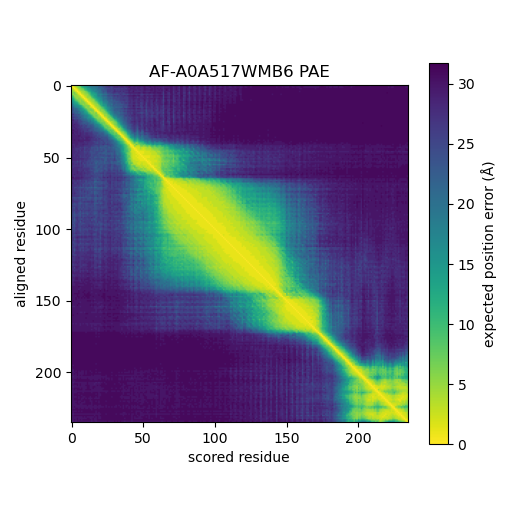. ASN A 1 132 ? -17.338 -6.757 26.075 1.00 96.69 132 ASN A CA 1
ATOM 1034 C C . ASN A 1 132 ? -17.344 -6.232 27.520 1.00 96.69 132 ASN A C 1
ATOM 1036 O O . ASN A 1 132 ? -17.916 -6.873 28.403 1.00 96.69 132 ASN A O 1
ATOM 1040 N N . ALA A 1 133 ? -16.726 -5.071 27.764 1.00 96.56 133 ALA A N 1
ATOM 1041 C CA . ALA A 1 133 ? -16.750 -4.411 29.067 1.00 96.56 133 ALA A CA 1
ATOM 1042 C C . ALA A 1 133 ? -18.171 -3.964 29.447 1.00 96.56 133 ALA A C 1
ATOM 1044 O O . ALA A 1 133 ? -18.604 -4.173 30.580 1.00 96.56 133 ALA A O 1
ATOM 1045 N N . PHE A 1 134 ? -18.923 -3.411 28.491 1.00 96.75 134 PHE A N 1
ATOM 1046 C CA . PHE A 1 134 ? -20.322 -3.041 28.695 1.00 96.75 134 PHE A CA 1
ATOM 1047 C C . PHE A 1 134 ? -21.200 -4.260 29.022 1.00 96.75 134 PHE A C 1
ATOM 1049 O O . PHE A 1 134 ? -21.943 -4.233 30.002 1.00 96.75 134 PHE A O 1
ATOM 1056 N N . ASP A 1 135 ? -21.061 -5.359 28.278 1.00 96.19 135 ASP A N 1
ATOM 1057 C CA . ASP A 1 135 ? -21.788 -6.608 28.539 1.00 96.19 135 ASP A CA 1
ATOM 1058 C C . ASP A 1 135 ? -21.449 -7.204 29.915 1.00 96.19 135 ASP A C 1
ATOM 1060 O O . ASP A 1 135 ? -22.303 -7.822 30.559 1.00 96.19 135 ASP A O 1
ATOM 1064 N N . ALA A 1 136 ? -20.201 -7.056 30.372 1.00 95.75 136 ALA A N 1
ATOM 1065 C CA . ALA A 1 136 ? -19.786 -7.482 31.705 1.00 95.75 136 ALA A CA 1
ATOM 1066 C C . ALA A 1 136 ? -20.470 -6.644 32.796 1.00 95.75 136 ALA A C 1
ATOM 1068 O O . ALA A 1 136 ? -21.061 -7.218 33.710 1.00 95.75 136 ALA A O 1
ATOM 1069 N N . LEU A 1 137 ? -20.474 -5.314 32.650 1.00 95.06 137 LEU A N 1
ATOM 1070 C CA . LEU A 1 137 ? -21.168 -4.400 33.564 1.00 95.06 137 LEU A CA 1
ATOM 1071 C C . LEU A 1 137 ? -22.677 -4.669 33.607 1.00 95.06 137 LEU A C 1
ATOM 1073 O O . LEU A 1 137 ? -23.276 -4.673 34.681 1.00 95.06 137 LEU A O 1
ATOM 1077 N N . GLN A 1 138 ? -23.303 -4.938 32.459 1.00 93.50 138 GLN A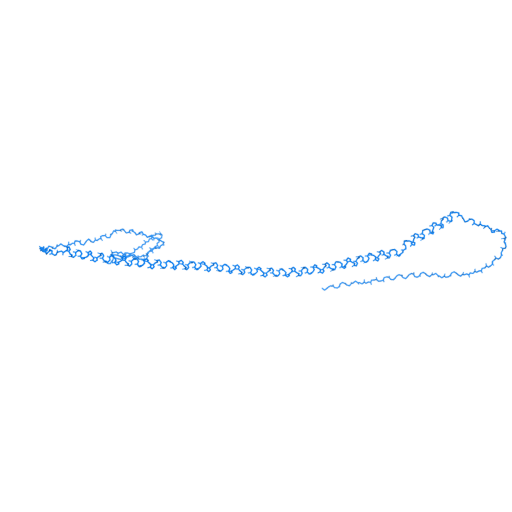 N 1
ATOM 1078 C CA . GLN A 1 138 ? -24.727 -5.262 32.408 1.00 93.50 138 GLN A CA 1
ATOM 1079 C C . GLN A 1 138 ? -25.035 -6.565 33.159 1.00 93.50 138 GLN A C 1
ATOM 1081 O O . GLN A 1 138 ? -26.002 -6.626 33.921 1.00 93.50 138 GLN A O 1
ATOM 1086 N N . ARG A 1 139 ? -24.211 -7.605 32.980 1.00 93.50 139 ARG A N 1
ATOM 1087 C CA . ARG A 1 139 ? -24.352 -8.868 33.721 1.00 93.50 139 ARG A CA 1
ATOM 1088 C C . ARG A 1 139 ? -24.159 -8.679 35.222 1.00 93.50 139 ARG A C 1
ATOM 1090 O O . ARG A 1 139 ? -24.915 -9.250 36.002 1.00 93.50 139 ARG A O 1
ATOM 1097 N N . GLU A 1 140 ? -23.183 -7.875 35.627 1.00 93.06 140 GLU A N 1
ATOM 1098 C CA . GLU A 1 140 ? -22.963 -7.546 37.034 1.00 93.06 140 GLU A CA 1
ATOM 1099 C C . GLU A 1 140 ? -24.160 -6.799 37.637 1.00 93.06 140 GLU A C 1
ATOM 1101 O O . GLU A 1 140 ? -24.646 -7.181 38.700 1.00 93.06 140 GLU A O 1
ATOM 1106 N N . SER A 1 141 ? -24.703 -5.810 36.925 1.00 91.25 141 SER A N 1
ATOM 1107 C CA . SER A 1 141 ? -25.894 -5.069 37.352 1.00 91.25 141 SER A CA 1
ATOM 1108 C C . SER A 1 141 ? -27.117 -5.978 37.536 1.00 91.25 141 SER A C 1
ATOM 1110 O O . SER A 1 141 ? -27.811 -5.874 38.549 1.00 91.25 141 SER A O 1
ATOM 1112 N N . LEU A 1 142 ? -27.355 -6.915 36.611 1.00 88.44 142 LEU A N 1
ATOM 1113 C CA . LEU A 1 142 ? -28.434 -7.903 36.738 1.00 88.44 142 LEU A CA 1
ATOM 1114 C C . LEU A 1 142 ? -28.233 -8.824 37.952 1.00 88.44 142 LEU A C 1
ATOM 1116 O O . LEU A 1 142 ? -29.178 -9.083 38.696 1.00 88.44 142 LEU A O 1
ATOM 1120 N N . ASN A 1 143 ? -27.002 -9.279 38.194 1.00 86.62 143 ASN A N 1
ATOM 1121 C CA . ASN A 1 143 ? -26.687 -10.091 39.371 1.00 86.62 143 ASN A CA 1
ATOM 1122 C C . ASN A 1 143 ? -26.907 -9.317 40.678 1.00 86.62 143 ASN A C 1
ATOM 1124 O O . ASN A 1 143 ? -27.451 -9.874 41.632 1.00 86.62 143 ASN A O 1
ATOM 1128 N N . GLN A 1 144 ? -26.541 -8.032 40.721 1.00 83.56 144 GLN A N 1
ATOM 1129 C CA . GLN A 1 144 ? -26.806 -7.178 41.880 1.00 83.56 144 GLN A CA 1
ATOM 1130 C C . GLN A 1 144 ? -28.314 -7.039 42.132 1.00 83.56 144 GLN A C 1
ATOM 1132 O O . GLN A 1 144 ? -28.754 -7.225 43.265 1.00 83.56 144 GLN A O 1
ATOM 1137 N N . GLN A 1 145 ? -29.131 -6.814 41.098 1.00 78.44 145 GLN A N 1
ATOM 1138 C CA . GLN A 1 145 ? -30.593 -6.779 41.251 1.00 78.44 145 GLN A CA 1
ATOM 1139 C C . GLN A 1 145 ? -31.163 -8.086 41.824 1.00 78.44 145 GLN A C 1
ATOM 1141 O O . GLN A 1 145 ? -32.021 -8.048 42.705 1.00 78.44 145 GLN A O 1
ATOM 1146 N N . HIS A 1 146 ? -30.661 -9.244 41.386 1.00 74.50 146 HIS A N 1
ATOM 1147 C CA . HIS A 1 146 ? -31.056 -10.527 41.972 1.00 74.50 146 HIS A CA 1
ATOM 1148 C C . HIS A 1 146 ? -30.626 -10.674 43.435 1.00 74.50 146 HIS A C 1
ATOM 1150 O O . HIS A 1 146 ? -31.404 -11.181 44.241 1.00 74.50 146 HIS A O 1
ATOM 1156 N N . SER A 1 147 ? -29.436 -10.195 43.809 1.00 74.31 147 SER A N 1
ATOM 1157 C CA . SER A 1 147 ? -29.008 -10.208 45.214 1.00 74.31 147 SER A CA 1
ATOM 1158 C C . SER A 1 147 ? -29.868 -9.311 46.108 1.00 74.31 147 SER A C 1
ATOM 1160 O O . SER A 1 147 ? -30.194 -9.721 47.219 1.00 74.31 147 SER A O 1
ATOM 1162 N N . PHE A 1 148 ? -30.308 -8.146 45.613 1.00 75.88 148 PHE A N 1
ATOM 1163 C CA . PHE A 1 148 ? -31.242 -7.282 46.339 1.00 75.88 148 PHE A CA 1
ATOM 1164 C C . PHE A 1 148 ? -32.584 -7.978 46.579 1.00 75.88 148 PHE A C 1
ATOM 1166 O O . PHE A 1 148 ? -33.064 -7.978 47.705 1.00 75.88 148 PHE A O 1
ATOM 1173 N N . SER A 1 149 ? -33.141 -8.642 45.561 1.00 83.19 149 SER A N 1
ATOM 1174 C CA . SER A 1 149 ? -34.390 -9.403 45.708 1.00 83.19 149 SER A CA 1
ATOM 1175 C C . SER A 1 149 ? -34.263 -10.561 46.708 1.00 83.19 149 SER A C 1
ATOM 1177 O O . SER A 1 149 ? -35.181 -10.792 47.491 1.00 83.19 149 SER A O 1
ATOM 1179 N N . LEU A 1 150 ? -33.127 -11.269 46.729 1.00 83.69 150 LEU A N 1
ATOM 1180 C CA . LEU A 1 150 ? -32.885 -12.341 47.701 1.00 83.69 150 LEU A CA 1
ATOM 1181 C C . LEU A 1 150 ? -32.747 -11.795 49.133 1.00 83.69 150 LEU A C 1
ATOM 1183 O O . LEU A 1 150 ? -33.249 -12.401 50.076 1.00 83.69 150 LEU A O 1
ATOM 1187 N N . ALA A 1 151 ? -32.066 -10.658 49.297 1.00 80.50 151 ALA A N 1
ATOM 1188 C CA . ALA A 1 151 ? -31.903 -10.001 50.590 1.00 80.50 151 ALA A CA 1
ATOM 1189 C C . ALA A 1 151 ? -33.234 -9.452 51.131 1.00 80.50 151 ALA A C 1
ATOM 1191 O O . ALA A 1 151 ? -33.491 -9.565 52.326 1.00 80.50 151 ALA A O 1
ATOM 1192 N N . GLU A 1 152 ? -34.090 -8.910 50.262 1.00 84.69 152 GLU A N 1
ATOM 1193 C CA . GLU A 1 152 ? -35.441 -8.457 50.614 1.00 84.69 152 GLU A CA 1
ATOM 1194 C C . GLU A 1 152 ? -36.306 -9.625 51.098 1.00 84.69 152 GLU A C 1
ATOM 1196 O O . GLU A 1 152 ? -36.899 -9.547 52.170 1.00 84.69 152 GLU A O 1
ATOM 1201 N N . GLN A 1 153 ? -36.280 -10.756 50.388 1.00 87.69 153 GLN A N 1
ATOM 1202 C CA . GLN A 1 153 ? -37.005 -11.952 50.811 1.00 87.69 153 GLN A CA 1
ATOM 1203 C C . GLN A 1 153 ? -36.474 -12.523 52.139 1.00 87.69 153 GLN A C 1
ATOM 1205 O O . GLN A 1 153 ? -37.254 -12.880 53.017 1.00 87.69 153 GLN A O 1
ATOM 1210 N N . ALA A 1 154 ? -35.151 -12.547 52.333 1.00 89.50 154 ALA A N 1
ATOM 1211 C CA . ALA A 1 154 ? -34.558 -12.954 53.607 1.00 89.50 154 ALA A CA 1
ATOM 1212 C C . ALA A 1 154 ? -34.947 -12.011 54.760 1.00 89.50 154 ALA A C 1
ATOM 1214 O O . ALA A 1 154 ? -35.098 -12.463 55.894 1.00 89.50 154 ALA A O 1
ATOM 1215 N N . TRP A 1 155 ? -35.115 -10.714 54.485 1.00 88.25 155 TRP A N 1
ATOM 1216 C CA . TRP A 1 155 ? -35.575 -9.731 55.463 1.00 88.25 155 TRP A CA 1
ATOM 1217 C C . TRP A 1 155 ? -37.044 -9.942 55.847 1.00 88.25 155 TRP A C 1
ATOM 1219 O O . TRP A 1 155 ? -37.366 -9.924 57.035 1.00 88.25 155 TRP A O 1
ATOM 1229 N N . GLU A 1 156 ? -37.920 -10.201 54.874 1.00 91.06 156 GLU A N 1
ATOM 1230 C CA . GLU A 1 156 ? -39.323 -10.562 55.126 1.00 91.06 156 GLU A CA 1
ATOM 1231 C C . GLU A 1 156 ? -39.436 -11.837 55.976 1.00 91.06 156 GLU A C 1
ATOM 1233 O O . GLU A 1 156 ? -40.186 -11.866 56.956 1.00 91.06 156 GLU A O 1
ATOM 1238 N N . ASP A 1 157 ? -38.641 -12.865 55.666 1.00 93.00 157 ASP A N 1
ATOM 1239 C CA . ASP A 1 157 ? -38.582 -14.100 56.454 1.00 93.00 157 ASP A CA 1
ATOM 1240 C C . ASP A 1 157 ? -38.147 -13.821 57.904 1.00 93.00 157 ASP A C 1
ATOM 1242 O O . ASP A 1 157 ? -38.746 -14.335 58.853 1.00 93.00 157 ASP A O 1
ATOM 1246 N N . LEU A 1 158 ? -37.139 -12.963 58.102 1.00 92.38 158 LEU A N 1
ATOM 1247 C CA . LEU A 1 158 ? -36.646 -12.575 59.428 1.00 92.38 158 LEU A CA 1
ATOM 1248 C C . LEU A 1 158 ? -37.714 -11.820 60.232 1.00 92.38 158 LEU A C 1
ATOM 1250 O O . LEU A 1 158 ? -37.918 -12.124 61.407 1.00 92.38 158 LEU A O 1
ATOM 1254 N N . GLN A 1 159 ? -38.447 -10.902 59.595 1.00 90.94 159 GLN A N 1
ATOM 1255 C CA . GLN A 1 159 ? -39.578 -10.206 60.217 1.00 90.94 159 GLN A CA 1
ATOM 1256 C C . GLN A 1 159 ? -40.709 -11.166 60.600 1.00 90.94 159 GLN A C 1
ATOM 1258 O O . GLN A 1 159 ? -41.329 -11.012 61.655 1.00 90.94 159 GLN A O 1
ATOM 1263 N N . HIS A 1 160 ? -40.989 -12.177 59.775 1.00 92.69 160 HIS A N 1
ATOM 1264 C CA . HIS A 1 160 ? -41.974 -13.202 60.108 1.00 92.69 160 HIS A C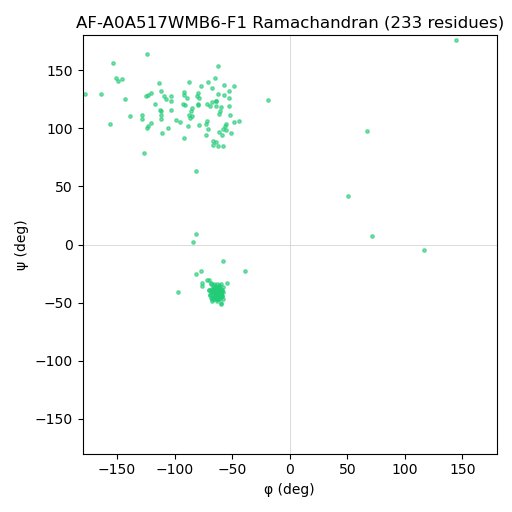A 1
ATOM 1265 C C . HIS A 1 160 ? -41.552 -14.033 61.321 1.00 92.69 160 HIS A C 1
ATOM 1267 O O . HIS A 1 160 ? -42.378 -14.265 62.209 1.00 92.69 160 HIS A O 1
ATOM 1273 N N . VAL A 1 161 ? -40.280 -14.432 61.391 1.00 93.31 161 VAL A N 1
ATOM 1274 C CA . VAL A 1 161 ? -39.719 -15.144 62.548 1.00 93.31 161 VAL A CA 1
ATOM 1275 C C . VAL A 1 161 ? -39.768 -14.274 63.803 1.00 93.31 161 VAL A C 1
ATOM 1277 O O . VAL A 1 161 ? -40.181 -14.758 64.854 1.00 93.31 161 VAL A O 1
ATOM 1280 N N . GLU A 1 162 ? -39.417 -12.991 63.709 1.00 90.88 162 GLU A N 1
ATOM 1281 C CA . GLU A 1 162 ? -39.505 -12.044 64.826 1.00 90.88 162 GLU A CA 1
ATOM 1282 C C . GLU A 1 162 ? -40.946 -11.911 65.335 1.00 90.88 162 GLU A C 1
ATOM 1284 O O . GLU A 1 162 ? -41.208 -12.076 66.528 1.00 90.88 162 GLU A O 1
ATOM 1289 N N . GLN A 1 163 ? -41.911 -11.683 64.439 1.00 90.88 163 GLN A N 1
ATOM 1290 C CA . GLN A 1 163 ? -43.322 -11.599 64.816 1.00 90.88 163 GLN A CA 1
ATOM 1291 C C . GLN A 1 163 ? -43.838 -12.901 65.429 1.00 90.88 163 GLN A C 1
ATOM 1293 O O . GLN A 1 163 ? -44.668 -12.865 66.340 1.00 90.88 163 GLN A O 1
ATOM 1298 N N . GLN A 1 164 ? -43.385 -14.051 64.930 1.00 90.12 164 GLN A N 1
ATOM 1299 C CA . GLN A 1 164 ? -43.732 -15.342 65.507 1.00 90.12 164 GLN A CA 1
ATOM 1300 C C . GLN A 1 164 ? -43.144 -15.488 66.915 1.00 90.12 164 GLN A C 1
ATOM 1302 O O . GLN A 1 164 ? -43.884 -15.836 67.831 1.00 90.12 164 GLN A O 1
ATOM 1307 N N . ALA A 1 165 ? -41.868 -15.152 67.111 1.00 87.38 165 ALA A N 1
ATOM 1308 C CA . ALA A 1 165 ? -41.210 -15.195 68.413 1.00 87.38 165 ALA A CA 1
ATOM 1309 C C . ALA A 1 165 ? -41.878 -14.254 69.430 1.00 87.38 165 ALA A C 1
ATOM 1311 O O . ALA A 1 165 ? -42.070 -14.636 70.583 1.00 87.38 165 ALA A O 1
ATOM 1312 N N . LEU A 1 166 ? -42.297 -13.056 69.007 1.00 88.38 166 LEU A N 1
ATOM 1313 C CA . LEU A 1 166 ? -43.053 -12.125 69.849 1.00 88.38 166 LEU A CA 1
ATOM 1314 C C . LEU A 1 166 ? -44.417 -12.695 70.253 1.00 88.38 166 LEU A C 1
ATOM 1316 O O . LEU A 1 166 ? -44.769 -12.640 71.428 1.00 88.38 166 LEU A O 1
ATOM 1320 N N . ARG A 1 167 ? -45.164 -13.304 69.322 1.00 85.56 167 ARG A N 1
ATOM 1321 C CA . ARG A 1 167 ? -46.440 -13.968 69.650 1.00 85.56 167 ARG A CA 1
ATOM 1322 C C . ARG A 1 167 ? -46.249 -15.173 70.563 1.00 85.56 167 ARG A C 1
ATOM 1324 O O . ARG A 1 167 ? -47.062 -15.394 71.455 1.00 85.56 167 ARG A O 1
ATOM 1331 N N . GLU A 1 168 ? -45.199 -15.959 70.346 1.00 85.75 168 GLU A N 1
ATOM 1332 C CA . GLU A 1 168 ? -44.851 -17.080 71.218 1.00 85.75 168 GLU A CA 1
ATOM 1333 C C . GLU A 1 168 ? -44.503 -16.578 72.623 1.00 85.75 168 GLU A C 1
ATOM 1335 O O . GLU A 1 168 ? -45.027 -17.117 73.596 1.00 85.75 168 GLU A O 1
ATOM 1340 N N . LEU A 1 169 ? -43.731 -15.494 72.742 1.00 79.19 169 LEU A N 1
ATOM 1341 C CA . LEU A 1 169 ? -43.423 -14.844 74.015 1.00 79.19 169 LEU A CA 1
ATOM 1342 C C . LEU A 1 169 ? -44.679 -14.292 74.703 1.00 79.19 169 LEU A C 1
ATOM 1344 O O . LEU A 1 169 ? -44.845 -14.516 75.898 1.00 79.19 169 LEU A O 1
ATOM 1348 N N . GLU A 1 170 ? -45.580 -13.625 73.980 1.00 78.12 170 GLU A N 1
ATOM 1349 C CA . GLU A 1 170 ? -46.884 -13.174 74.495 1.00 78.12 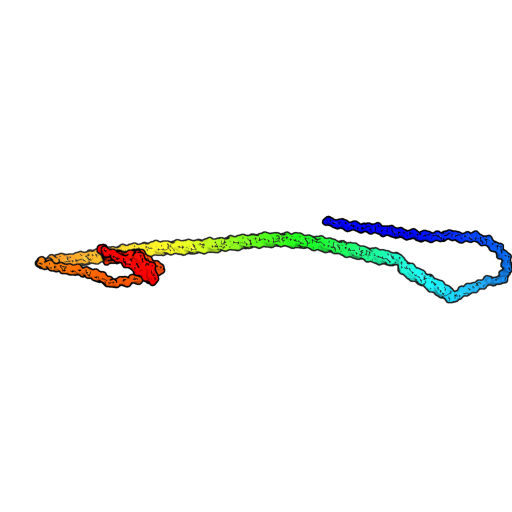170 GLU A CA 1
ATOM 1350 C C . GLU A 1 170 ? -47.750 -14.353 74.961 1.00 78.12 170 GLU A C 1
ATOM 1352 O O . GLU A 1 170 ? -48.381 -14.297 76.013 1.00 78.12 170 GLU A O 1
ATOM 1357 N N . SER A 1 171 ? -47.749 -15.460 74.214 1.00 76.44 171 SER A N 1
ATOM 1358 C CA . SER A 1 171 ? -48.496 -16.666 74.585 1.00 76.44 171 SER A CA 1
ATOM 1359 C C . SER A 1 171 ? -47.881 -17.413 75.776 1.00 76.44 171 SER A C 1
ATOM 1361 O O . SER A 1 171 ? -48.609 -18.021 76.559 1.00 76.44 171 SER A O 1
ATOM 1363 N N . ALA A 1 172 ? -46.555 -17.346 75.934 1.00 69.62 172 ALA A N 1
ATOM 1364 C CA . ALA A 1 172 ? -45.814 -17.921 77.052 1.00 69.62 172 ALA A CA 1
ATOM 1365 C C . ALA A 1 172 ? -45.858 -17.019 78.298 1.00 69.62 172 ALA A C 1
ATOM 1367 O O . ALA A 1 172 ? -45.777 -17.511 79.424 1.00 69.62 172 ALA A O 1
ATOM 1368 N N . THR A 1 173 ? -46.046 -15.709 78.120 1.00 57.59 173 THR A N 1
ATOM 1369 C CA . THR A 1 173 ? -46.334 -14.753 79.195 1.00 57.59 173 THR A CA 1
ATOM 1370 C C . THR A 1 173 ? -47.819 -14.785 79.551 1.00 57.59 173 THR A C 1
ATOM 1372 O O . THR A 1 173 ? -48.552 -13.803 79.479 1.00 57.59 173 THR A O 1
ATOM 1375 N N . THR A 1 174 ? -48.278 -15.936 80.041 1.00 51.47 174 THR A N 1
ATOM 1376 C CA . THR A 1 174 ? -49.416 -15.960 80.963 1.00 51.47 174 THR A CA 1
ATOM 1377 C C . THR A 1 174 ? -49.121 -14.995 82.110 1.00 51.47 174 THR A C 1
ATOM 1379 O O . THR A 1 174 ? -48.140 -15.175 82.830 1.00 51.47 174 THR A O 1
ATOM 1382 N N . TYR A 1 175 ? -49.961 -13.969 82.269 1.00 50.44 175 TYR A N 1
ATOM 1383 C CA . TYR A 1 175 ? -49.971 -13.075 83.426 1.00 50.44 175 TYR A CA 1
ATOM 1384 C C . TYR A 1 175 ? -50.180 -13.889 84.715 1.00 50.44 175 TYR A C 1
ATOM 1386 O O . TYR A 1 175 ? -51.290 -13.983 85.237 1.00 50.44 175 TYR A O 1
ATOM 1394 N N . GLU A 1 176 ? -49.111 -14.440 85.284 1.00 41.38 176 GLU A N 1
ATOM 1395 C CA . GLU A 1 176 ? -49.048 -14.576 86.729 1.00 41.38 176 GLU A CA 1
ATOM 1396 C C . GLU A 1 176 ? -48.834 -13.171 87.277 1.00 41.38 176 GLU A C 1
ATOM 1398 O O . GLU A 1 176 ? -47.772 -12.562 87.150 1.00 41.38 176 GLU A O 1
ATOM 1403 N N . THR A 1 177 ? -49.901 -12.623 87.852 1.00 43.84 177 THR A N 1
ATOM 1404 C CA . THR A 1 177 ? -49.823 -11.414 88.665 1.00 43.84 177 THR A CA 1
ATOM 1405 C C . THR A 1 177 ? -48.978 -11.758 89.887 1.00 43.84 177 THR A C 1
ATOM 1407 O O . THR A 1 177 ? -49.494 -12.206 90.910 1.00 43.84 177 THR A O 1
ATOM 1410 N N . ILE A 1 178 ? -47.661 -11.606 89.776 1.00 43.62 178 ILE A N 1
ATOM 1411 C CA . ILE A 1 178 ? -46.776 -11.701 90.926 1.00 43.62 178 ILE A CA 1
ATOM 1412 C C . ILE A 1 178 ? -47.031 -10.445 91.763 1.00 43.62 178 ILE A C 1
ATOM 1414 O O . ILE A 1 178 ? -46.532 -9.360 91.472 1.00 43.62 178 ILE A O 1
ATOM 1418 N N . HIS A 1 179 ? -47.837 -10.588 92.816 1.00 39.91 179 HIS A N 1
ATOM 1419 C CA . HIS A 1 179 ? -47.855 -9.646 93.927 1.00 39.91 179 HIS A CA 1
ATOM 1420 C C . HIS A 1 179 ? -46.512 -9.736 94.664 1.00 39.91 179 HIS A C 1
ATOM 1422 O O . HIS A 1 179 ? -46.381 -10.463 95.646 1.00 39.91 179 HIS A O 1
ATOM 1428 N N . THR A 1 180 ? -45.502 -9.001 94.205 1.00 40.03 180 THR A N 1
ATOM 1429 C CA . THR A 1 180 ? -44.317 -8.712 95.016 1.00 40.03 180 THR A CA 1
ATOM 1430 C C . THR A 1 180 ? -44.522 -7.392 95.761 1.00 40.03 180 THR A C 1
ATOM 1432 O O . THR A 1 180 ? -44.955 -6.401 95.169 1.00 40.03 180 THR A O 1
ATOM 1435 N N . PRO A 1 181 ? -44.258 -7.349 97.079 1.00 40.56 181 PRO A N 1
ATOM 1436 C CA . PRO A 1 181 ? -44.300 -6.105 97.829 1.00 40.56 181 PRO A CA 1
ATOM 1437 C C . PRO A 1 181 ? -43.188 -5.187 97.314 1.00 40.56 181 PRO A C 1
ATOM 1439 O O . PRO A 1 181 ? -42.104 -5.655 96.969 1.00 40.56 181 PRO A O 1
ATOM 1442 N N . TYR A 1 182 ? -43.472 -3.885 97.266 1.00 39.41 182 TYR A N 1
ATOM 1443 C CA . TYR A 1 182 ? -42.527 -2.835 96.891 1.00 39.41 182 TYR A CA 1
ATOM 1444 C C . TYR A 1 182 ? -41.158 -3.050 97.551 1.00 39.41 182 TYR A C 1
ATOM 1446 O O . TYR A 1 182 ? -40.972 -2.808 98.742 1.00 39.41 182 TYR A O 1
ATOM 1454 N N . GLY A 1 183 ? -40.197 -3.478 96.740 1.00 34.47 183 GLY A N 1
ATOM 1455 C CA . GLY A 1 183 ? -38.779 -3.484 97.043 1.00 34.47 183 GLY A CA 1
ATOM 1456 C C . GLY A 1 183 ? -38.082 -2.795 95.886 1.00 34.47 183 GLY A C 1
ATOM 1457 O O . GLY A 1 183 ? -38.039 -3.326 94.783 1.00 34.47 183 GLY A O 1
ATOM 1458 N N . SER A 1 184 ? -37.592 -1.583 96.129 1.00 41.44 184 SER A N 1
ATOM 1459 C CA . SER A 1 184 ? -36.743 -0.841 95.203 1.00 41.44 184 SER A CA 1
ATOM 1460 C C . SER A 1 184 ? -35.487 -1.659 94.902 1.00 41.44 184 SER A C 1
ATOM 1462 O O . SER A 1 184 ? -34.503 -1.577 95.631 1.00 41.44 184 SER A O 1
ATOM 1464 N N . THR A 1 185 ? -35.499 -2.437 93.825 1.00 36.25 185 THR A N 1
ATOM 1465 C CA . THR A 1 185 ? -34.269 -2.901 93.193 1.00 36.25 185 THR A CA 1
ATOM 1466 C C . THR A 1 185 ? -33.912 -1.884 92.126 1.00 36.25 185 THR A C 1
ATOM 1468 O O . THR A 1 185 ? -34.366 -1.959 90.986 1.00 36.25 185 THR A O 1
ATOM 1471 N N . THR A 1 186 ? -33.104 -0.899 92.511 1.00 38.91 186 THR A N 1
ATOM 1472 C CA . THR A 1 186 ? -32.239 -0.212 91.558 1.00 38.91 186 THR A CA 1
ATOM 1473 C C . THR A 1 186 ? -31.390 -1.292 90.904 1.00 38.91 186 THR A C 1
ATOM 1475 O O . THR A 1 186 ? -30.463 -1.812 91.525 1.00 38.91 186 THR A O 1
ATOM 1478 N N . VAL A 1 187 ? -31.742 -1.686 89.683 1.00 38.31 187 VAL A N 1
ATOM 1479 C CA . VAL A 1 187 ? -30.808 -2.404 88.822 1.00 38.31 187 VAL A CA 1
ATOM 1480 C C . VAL A 1 187 ? -29.632 -1.444 88.663 1.00 38.31 187 VAL A C 1
ATOM 1482 O O . VAL A 1 187 ? -29.857 -0.322 88.197 1.00 38.31 187 VAL A O 1
ATOM 1485 N N . PRO A 1 188 ? -28.408 -1.788 89.101 1.00 40.59 188 PRO A N 1
ATOM 1486 C CA . PRO A 1 188 ? -27.270 -0.982 88.725 1.00 40.59 188 PRO A CA 1
ATOM 1487 C C . PRO A 1 188 ? -27.221 -1.068 87.205 1.00 40.59 188 PRO A C 1
ATOM 1489 O O . PRO A 1 188 ? -27.015 -2.141 86.637 1.00 40.59 188 PRO A O 1
ATOM 1492 N N . ARG A 1 189 ? -27.496 0.058 86.544 1.00 41.34 189 ARG A N 1
ATOM 1493 C CA . ARG A 1 189 ? -27.109 0.248 85.154 1.00 41.34 189 ARG A CA 1
ATOM 1494 C C . ARG A 1 189 ? -25.620 -0.082 85.163 1.00 41.34 189 ARG A C 1
ATOM 1496 O O . ARG A 1 189 ? -24.866 0.602 85.853 1.00 41.34 189 ARG A O 1
ATOM 1503 N N . GLN A 1 190 ? -25.217 -1.188 84.540 1.00 40.72 190 GLN A N 1
ATOM 1504 C CA . GLN A 1 190 ? -23.809 -1.372 84.237 1.00 40.72 190 GLN A CA 1
ATOM 1505 C C . GLN A 1 190 ? -23.483 -0.208 83.306 1.00 40.72 190 GLN A C 1
ATOM 1507 O O . GLN A 1 190 ? -23.822 -0.237 82.126 1.00 40.72 190 GLN A O 1
ATOM 1512 N N . GLU A 1 191 ? -22.940 0.871 83.872 1.00 47.59 191 GLU A N 1
ATOM 1513 C CA . GLU A 1 191 ? -22.083 1.773 83.126 1.00 47.59 191 GLU A CA 1
ATOM 1514 C C . GLU A 1 191 ? -21.000 0.861 82.573 1.00 47.59 191 GLU A C 1
ATOM 1516 O O . GLU A 1 191 ? -20.119 0.395 83.299 1.00 47.59 191 GLU A O 1
ATOM 1521 N N . GLY A 1 192 ? -21.177 0.478 81.309 1.00 46.03 192 GLY A N 1
ATOM 1522 C CA . GLY A 1 192 ? -20.142 -0.178 80.548 1.00 46.03 192 GLY A CA 1
ATOM 1523 C C . GLY A 1 192 ? -18.967 0.777 80.559 1.00 46.03 192 GLY A C 1
ATOM 1524 O O . GLY A 1 192 ? -18.967 1.769 79.838 1.00 46.03 192 GLY A O 1
ATOM 1525 N N . MET A 1 193 ? -18.012 0.508 81.445 1.00 52.00 193 MET A N 1
ATOM 1526 C CA . MET A 1 193 ? -16.653 1.000 81.337 1.00 52.00 193 MET A CA 1
ATOM 1527 C C . MET A 1 193 ? -16.222 0.703 79.904 1.00 52.00 193 MET A C 1
ATOM 1529 O O . MET A 1 193 ? -16.028 -0.461 79.546 1.00 52.00 193 MET A O 1
ATOM 1533 N N . LEU A 1 194 ? -16.164 1.745 79.072 1.00 53.44 194 LEU A N 1
ATOM 1534 C CA . LEU A 1 194 ? -15.521 1.657 77.771 1.00 53.44 194 LEU A CA 1
ATOM 1535 C C . LEU A 1 194 ? -14.112 1.106 78.027 1.00 53.44 194 LEU A C 1
ATOM 1537 O O . 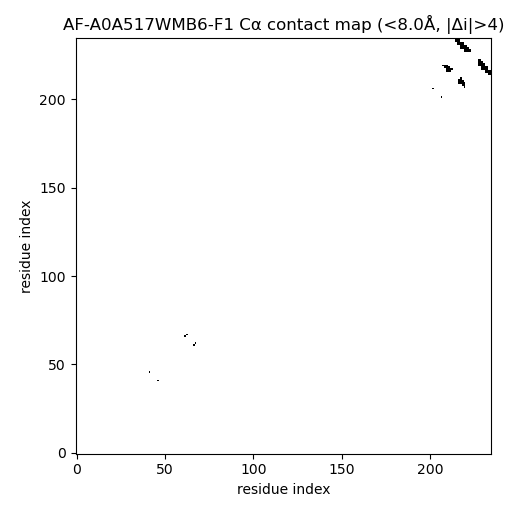LEU A 1 194 ? -13.454 1.569 78.963 1.00 53.44 194 LEU A O 1
ATOM 1541 N N . PRO A 1 195 ? -13.665 0.089 77.278 1.00 51.59 195 PRO A N 1
ATOM 1542 C CA . PRO A 1 195 ? -12.301 -0.386 77.418 1.00 51.59 195 PRO A CA 1
ATOM 1543 C C . PRO A 1 195 ? -11.352 0.789 77.155 1.00 51.59 195 PRO A C 1
ATOM 1545 O O . PRO A 1 195 ? -11.570 1.559 76.219 1.00 51.59 195 PRO A O 1
ATOM 1548 N N . ASP A 1 196 ? -10.310 0.918 77.981 1.00 54.19 196 ASP A N 1
ATOM 1549 C CA . ASP A 1 196 ? -9.307 1.993 77.878 1.00 54.19 196 ASP A CA 1
ATOM 1550 C C . ASP A 1 196 ? -8.605 2.014 76.502 1.00 54.19 196 ASP A C 1
ATOM 1552 O O . ASP A 1 196 ? -7.964 2.997 76.135 1.00 54.19 196 ASP A O 1
ATOM 1556 N N . GLU A 1 197 ? -8.751 0.938 75.723 1.00 53.94 197 GLU A N 1
ATOM 1557 C CA . GLU A 1 197 ? -8.186 0.772 74.394 1.00 53.94 197 GLU A CA 1
ATOM 1558 C C . GLU A 1 197 ? -9.164 0.006 73.484 1.00 53.94 197 GLU A C 1
ATOM 1560 O O . GLU A 1 197 ? -9.612 -1.097 73.806 1.00 53.94 197 GLU A O 1
ATOM 1565 N N . ILE A 1 198 ? -9.500 0.594 72.332 1.00 60.59 198 ILE A N 1
ATOM 1566 C CA . ILE A 1 198 ? -10.317 -0.032 71.285 1.00 60.59 198 ILE A CA 1
ATOM 1567 C C . ILE A 1 198 ? -9.412 -0.253 70.075 1.00 60.59 198 ILE A C 1
ATOM 1569 O O . ILE A 1 198 ? -8.933 0.702 69.466 1.00 60.59 198 ILE A O 1
ATOM 1573 N N . SER A 1 199 ? -9.182 -1.517 69.719 1.00 57.69 199 SER A N 1
ATOM 1574 C CA . SER A 1 199 ? -8.475 -1.887 68.489 1.00 57.69 199 SER A CA 1
ATOM 1575 C C . SER A 1 199 ? -9.480 -2.058 67.352 1.00 57.69 199 SER A C 1
ATOM 1577 O O . SER A 1 199 ? -10.386 -2.883 67.448 1.00 57.69 199 SER A O 1
ATOM 1579 N N . ILE A 1 200 ? -9.328 -1.274 66.285 1.00 64.12 200 ILE A N 1
ATOM 1580 C CA . ILE A 1 200 ? -10.177 -1.334 65.090 1.00 64.12 200 ILE A CA 1
ATOM 1581 C C . ILE A 1 200 ? -9.324 -1.862 63.939 1.00 64.12 200 ILE A C 1
ATOM 1583 O O . ILE A 1 200 ? -8.407 -1.184 63.478 1.00 64.12 200 ILE A O 1
ATOM 1587 N N . GLU A 1 201 ? -9.620 -3.074 63.474 1.00 58.69 201 GLU A N 1
ATOM 1588 C CA . GLU A 1 201 ? -8.995 -3.635 62.276 1.00 58.69 201 GLU A CA 1
ATOM 1589 C C . GLU A 1 201 ? -9.755 -3.163 61.034 1.00 58.69 201 GLU A C 1
ATOM 1591 O O . GLU A 1 201 ? -10.939 -3.449 60.857 1.00 58.69 201 GLU A O 1
ATOM 1596 N N . LEU A 1 202 ? -9.068 -2.420 60.167 1.00 63.50 202 LEU A N 1
ATOM 1597 C CA . LEU A 1 202 ? -9.621 -1.926 58.911 1.00 63.50 202 LEU A CA 1
ATOM 1598 C C . LEU A 1 202 ? -9.086 -2.776 57.762 1.00 63.50 202 LEU A C 1
ATOM 1600 O O . LEU A 1 202 ? -7.887 -2.798 57.494 1.00 63.50 202 LEU A O 1
ATOM 1604 N N . LEU A 1 203 ? -9.984 -3.484 57.079 1.00 54.31 203 LEU A N 1
ATOM 1605 C CA . LEU A 1 203 ? -9.665 -4.243 55.874 1.00 54.31 203 LEU A CA 1
ATOM 1606 C C . LEU A 1 203 ? -9.821 -3.344 54.639 1.00 54.31 203 LEU A C 1
ATOM 1608 O O . LEU A 1 203 ? -10.936 -3.107 54.180 1.00 54.31 203 LEU A O 1
ATOM 1612 N N . GLY A 1 204 ? -8.700 -2.856 54.102 1.00 60.47 204 GLY A N 1
ATOM 1613 C CA . GLY A 1 204 ? -8.640 -2.097 52.847 1.00 60.47 204 GLY A CA 1
ATOM 1614 C C . GLY A 1 204 ? -7.582 -0.989 52.845 1.00 60.47 204 GLY A C 1
ATOM 1615 O O . GLY A 1 204 ? -6.952 -0.716 53.862 1.00 60.47 204 GLY A O 1
ATOM 1616 N N . ASP A 1 205 ? -7.418 -0.324 51.699 1.00 65.56 205 ASP A N 1
ATOM 1617 C CA . ASP A 1 205 ? -6.422 0.748 51.502 1.00 65.56 205 ASP A CA 1
ATOM 1618 C C . ASP A 1 205 ? -6.905 2.133 51.984 1.00 65.56 205 ASP A C 1
ATOM 1620 O O . ASP A 1 205 ? -6.206 3.136 51.830 1.00 65.56 205 ASP A O 1
ATOM 1624 N N . TYR A 1 206 ? -8.114 2.212 52.551 1.00 62.91 206 TYR A N 1
ATOM 1625 C CA . TYR A 1 206 ? -8.774 3.466 52.910 1.00 62.91 206 TYR A CA 1
ATOM 1626 C C . TYR A 1 206 ? -9.145 3.504 54.392 1.00 62.91 206 TYR A C 1
ATOM 1628 O O . TYR A 1 206 ? -9.812 2.611 54.911 1.00 62.91 206 TYR A O 1
ATOM 1636 N N . LEU A 1 207 ? -8.740 4.585 55.057 1.00 70.56 207 LEU A N 1
ATOM 1637 C CA . LEU A 1 207 ? -9.043 4.858 56.457 1.00 70.56 207 LEU A CA 1
ATOM 1638 C C . LEU A 1 207 ? -10.369 5.649 56.562 1.00 70.56 207 LEU A C 1
ATOM 1640 O O . LEU A 1 207 ? -10.492 6.693 55.914 1.00 70.56 207 LEU A O 1
ATOM 1644 N N . PRO A 1 208 ? -11.370 5.195 57.338 1.00 71.06 208 PRO A N 1
ATOM 1645 C CA . PRO A 1 208 ? -12.659 5.868 57.449 1.00 71.06 208 PRO A CA 1
ATOM 1646 C C . PRO A 1 208 ? -12.544 7.182 58.233 1.00 71.06 208 PRO A C 1
ATOM 1648 O O . PRO A 1 208 ? -11.876 7.269 59.257 1.00 71.06 208 PRO A O 1
ATOM 1651 N N . VAL A 1 209 ? -13.246 8.218 57.768 1.00 72.50 209 VAL A N 1
ATOM 1652 C CA . VAL A 1 209 ? -13.218 9.559 58.388 1.00 72.50 209 VAL A CA 1
ATOM 1653 C C . VAL A 1 209 ? -14.072 9.627 59.663 1.00 72.50 209 VAL A C 1
ATOM 1655 O O . VAL A 1 209 ? -13.830 10.461 60.534 1.00 72.50 209 VAL A O 1
ATOM 1658 N N . SER A 1 210 ? -15.058 8.740 59.811 1.00 75.75 210 SER A N 1
ATOM 1659 C CA . SER A 1 210 ? -15.848 8.610 61.037 1.00 75.75 210 SER A CA 1
ATOM 1660 C C . SER A 1 210 ? -16.361 7.189 61.226 1.00 75.75 210 SER A C 1
ATOM 1662 O O . SER A 1 210 ? -16.768 6.559 60.250 1.00 75.75 210 SER A O 1
ATOM 1664 N N . ILE A 1 211 ? -16.392 6.723 62.474 1.00 77.50 211 ILE A N 1
ATOM 1665 C CA . ILE A 1 211 ? -16.912 5.410 62.872 1.00 77.50 211 ILE A CA 1
ATOM 1666 C C . ILE A 1 211 ? -17.975 5.638 63.945 1.00 77.50 211 ILE A C 1
ATOM 1668 O O . ILE A 1 211 ? -17.738 6.344 64.924 1.00 77.50 211 ILE A O 1
ATOM 1672 N N . GLU A 1 212 ? -19.153 5.066 63.743 1.00 77.31 212 GLU A N 1
ATOM 1673 C CA . GLU A 1 212 ? -20.268 5.138 64.684 1.00 77.31 212 GLU A CA 1
ATOM 1674 C C . GLU A 1 212 ? -20.370 3.808 65.433 1.00 77.31 212 GLU A C 1
ATOM 1676 O O . GLU A 1 212 ? -20.362 2.743 64.814 1.00 77.31 212 GLU A O 1
ATOM 1681 N N . THR A 1 213 ? -20.401 3.866 66.762 1.00 71.62 213 THR A N 1
ATOM 1682 C CA . THR A 1 213 ? -20.570 2.706 67.642 1.00 71.62 213 THR A CA 1
ATOM 1683 C C . THR A 1 213 ? -21.769 2.922 68.562 1.00 71.62 213 THR A C 1
ATOM 1685 O O . THR A 1 213 ? -22.239 4.049 68.737 1.00 71.62 213 THR A O 1
ATOM 1688 N N . ASP A 1 214 ? -22.264 1.847 69.181 1.00 66.31 214 ASP A N 1
ATOM 1689 C CA . ASP A 1 214 ? -23.342 1.925 70.171 1.00 66.31 214 ASP A CA 1
ATOM 1690 C C . ASP A 1 214 ? -22.863 2.673 71.431 1.00 66.31 214 ASP A C 1
ATOM 1692 O O . ASP A 1 214 ? -22.330 2.084 72.371 1.00 66.31 214 ASP A O 1
ATOM 1696 N N . GLY A 1 215 ? -23.032 3.998 71.430 1.00 67.12 215 GLY A N 1
ATOM 1697 C CA . GLY A 1 215 ? -22.732 4.897 72.550 1.00 67.12 215 GLY A CA 1
ATOM 1698 C C . GLY A 1 215 ? -21.632 5.932 72.293 1.00 67.12 215 GLY A C 1
ATOM 1699 O O . GLY A 1 215 ? -21.400 6.787 73.152 1.00 67.12 215 GLY A O 1
ATOM 1700 N N . ALA A 1 216 ? -20.956 5.897 71.140 1.00 73.88 216 ALA A N 1
ATOM 1701 C CA . ALA A 1 216 ? -19.950 6.897 70.800 1.00 73.88 216 ALA A CA 1
ATOM 1702 C C . ALA A 1 216 ? -19.762 7.081 69.289 1.00 73.88 216 ALA A C 1
ATOM 1704 O O . ALA A 1 216 ? -19.999 6.196 68.471 1.00 73.88 216 ALA A O 1
ATOM 1705 N N . ARG A 1 217 ? -19.261 8.257 68.918 1.00 78.75 217 ARG A N 1
ATOM 1706 C CA . ARG A 1 217 ? -18.824 8.583 67.565 1.00 78.75 217 ARG A CA 1
ATOM 1707 C C . ARG A 1 217 ? -17.333 8.881 67.566 1.00 78.75 217 ARG A C 1
ATOM 1709 O O . ARG A 1 217 ? -16.891 9.823 68.222 1.00 78.75 217 ARG A O 1
ATOM 1716 N N . LEU A 1 218 ? -16.572 8.113 66.794 1.00 82.12 218 LEU A N 1
ATOM 1717 C CA . LEU A 1 218 ? -15.156 8.352 66.530 1.00 82.12 218 LEU A CA 1
ATOM 1718 C C . LEU A 1 218 ? -15.016 9.201 65.265 1.00 82.12 218 LEU A C 1
ATOM 1720 O O . LEU A 1 218 ? -15.583 8.861 64.226 1.00 82.12 218 LEU A O 1
ATOM 1724 N N . SER A 1 219 ? -14.264 10.296 65.332 1.00 83.25 219 SER A N 1
ATOM 1725 C CA . SER A 1 219 ? -13.969 11.157 64.178 1.00 83.25 219 SER A CA 1
ATOM 1726 C C . SER A 1 219 ? -12.465 11.225 63.956 1.00 83.25 219 SER A C 1
ATOM 1728 O O . SER A 1 219 ? -11.714 11.447 64.900 1.00 83.25 219 SER A O 1
ATOM 1730 N N . LEU A 1 220 ? -12.015 10.997 62.723 1.00 81.44 220 LEU A N 1
ATOM 1731 C CA . LEU A 1 220 ? -10.594 11.002 62.387 1.00 81.44 220 LEU A CA 1
ATOM 1732 C C . LEU A 1 220 ? -10.039 12.428 62.492 1.00 81.44 220 LEU A C 1
ATOM 1734 O O . LEU A 1 220 ? -10.467 13.311 61.749 1.00 81.44 220 LEU A O 1
ATOM 1738 N N . GLU A 1 221 ? -9.067 12.647 63.3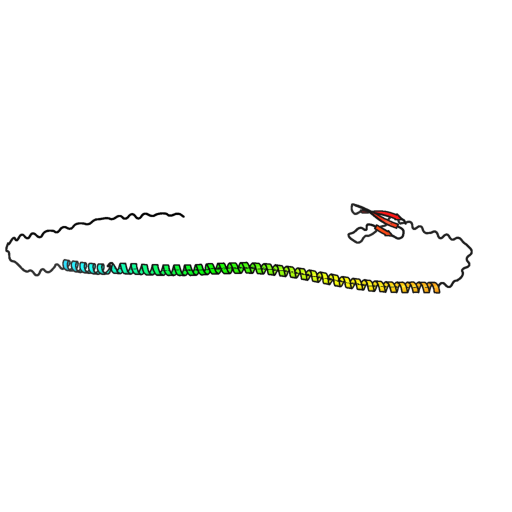75 1.00 81.50 221 GLU A N 1
ATOM 1739 C CA . GLU A 1 221 ? -8.412 13.952 63.532 1.00 81.50 221 GLU A CA 1
ATOM 1740 C C . GLU A 1 221 ? -7.096 14.032 62.767 1.00 81.50 221 GLU A C 1
ATOM 1742 O O . GLU A 1 221 ? -6.791 15.053 62.148 1.00 81.50 221 GLU A O 1
ATOM 1747 N N . GLN A 1 222 ? -6.304 12.959 62.804 1.00 79.75 222 GLN A N 1
ATOM 1748 C CA . GLN A 1 222 ? -4.975 12.948 62.208 1.00 79.75 222 GLN A CA 1
ATOM 1749 C C . GLN A 1 222 ? -4.603 11.555 61.709 1.00 79.75 222 GLN A C 1
ATOM 1751 O O . GLN A 1 222 ? -4.864 10.555 62.368 1.00 79.75 222 GLN A O 1
ATOM 1756 N N . CYS A 1 223 ? -3.937 11.500 60.559 1.00 76.88 223 CYS A N 1
ATOM 1757 C CA . CYS A 1 223 ? -3.278 10.300 60.061 1.00 76.88 223 CYS A CA 1
ATOM 1758 C C . CYS A 1 223 ? -1.834 10.666 59.702 1.00 76.88 223 CYS A C 1
ATOM 1760 O O . CYS A 1 223 ? -1.610 11.440 58.770 1.00 76.88 223 CYS A O 1
ATOM 1762 N N . ALA A 1 224 ? -0.862 10.159 60.460 1.00 73.88 224 ALA A N 1
ATOM 1763 C CA . ALA A 1 224 ? 0.564 10.412 60.251 1.00 73.88 224 ALA A CA 1
ATOM 1764 C C . ALA A 1 224 ? 1.388 9.170 60.614 1.00 73.88 224 ALA A C 1
ATOM 1766 O O . ALA A 1 224 ? 1.060 8.466 61.565 1.00 73.88 224 ALA A O 1
ATOM 1767 N N . ASP A 1 225 ? 2.445 8.894 59.845 1.00 71.56 225 ASP A N 1
ATOM 1768 C CA . ASP A 1 225 ? 3.395 7.796 60.089 1.00 71.56 225 ASP A CA 1
ATOM 1769 C C . ASP A 1 225 ? 2.734 6.423 60.328 1.00 71.56 225 ASP A C 1
ATOM 1771 O O . ASP A 1 225 ? 3.118 5.663 61.214 1.00 71.56 225 ASP A O 1
ATOM 1775 N N . GLY A 1 226 ? 1.695 6.110 59.544 1.00 68.06 226 GLY A N 1
ATOM 1776 C CA . GLY A 1 226 ? 0.952 4.847 59.651 1.00 68.06 226 GLY A CA 1
ATOM 1777 C C . GLY A 1 226 ? 0.075 4.726 60.902 1.00 68.06 226 GLY A C 1
ATOM 1778 O O . GLY A 1 226 ? -0.495 3.665 61.135 1.00 68.06 226 GLY A O 1
ATOM 1779 N N . THR A 1 227 ? -0.055 5.798 61.687 1.00 70.12 227 THR A N 1
ATOM 1780 C CA . THR A 1 227 ? -0.897 5.867 62.885 1.00 70.12 227 THR A CA 1
ATOM 1781 C C . THR A 1 227 ? -2.073 6.811 62.641 1.00 70.12 227 THR A C 1
ATOM 1783 O O . THR A 1 227 ? -1.902 7.926 62.139 1.00 70.12 227 THR A O 1
ATOM 1786 N N . ALA A 1 228 ? -3.275 6.362 62.996 1.00 77.25 228 ALA A N 1
ATOM 1787 C CA . ALA A 1 228 ? -4.507 7.133 62.903 1.00 77.25 228 ALA A CA 1
ATOM 1788 C C . ALA A 1 228 ? -5.009 7.509 64.300 1.00 77.25 228 ALA A C 1
ATOM 1790 O O . ALA A 1 228 ? -5.193 6.637 65.147 1.00 77.25 228 ALA A O 1
ATOM 1791 N N . THR A 1 229 ? -5.267 8.794 64.521 1.00 78.44 229 THR A N 1
ATOM 1792 C CA . THR A 1 229 ? -5.804 9.331 65.774 1.00 78.44 229 THR A CA 1
ATOM 1793 C C . THR A 1 229 ? -7.255 9.740 65.567 1.00 78.44 229 THR A C 1
ATOM 1795 O O . THR A 1 229 ? -7.556 10.547 64.683 1.00 78.44 229 THR A O 1
ATOM 1798 N N . TYR A 1 230 ? -8.145 9.212 66.405 1.00 82.56 230 TYR A N 1
ATOM 1799 C CA . TYR A 1 230 ? -9.568 9.540 66.404 1.00 82.56 230 TYR A CA 1
ATOM 1800 C C . TYR A 1 230 ? -9.947 10.263 67.695 1.00 82.56 230 TYR A C 1
ATOM 1802 O O . TYR A 1 230 ? -9.527 9.849 68.777 1.00 82.56 230 TYR A O 1
ATOM 1810 N N . SER A 1 231 ? -10.780 11.298 67.600 1.00 80.94 231 SER A N 1
ATOM 1811 C CA . SER A 1 231 ? -11.471 11.856 68.761 1.00 80.94 231 SER A CA 1
ATOM 1812 C C . SER A 1 231 ? -12.784 11.130 69.009 1.00 80.94 231 SER A C 1
ATOM 1814 O O . SER A 1 231 ? -13.510 10.774 68.078 1.00 80.94 231 SER A O 1
ATOM 1816 N N . VAL A 1 232 ? -13.075 10.887 70.286 1.00 78.94 232 VAL A N 1
ATOM 1817 C CA . VAL A 1 232 ? -14.266 10.166 70.740 1.00 78.94 232 VAL A CA 1
ATOM 1818 C C . VAL A 1 232 ? -15.282 11.170 71.270 1.00 78.94 232 VAL A C 1
ATOM 1820 O O . VAL A 1 232 ? -15.003 11.926 72.201 1.00 78.94 232 VAL A O 1
ATOM 1823 N N . HIS A 1 233 ? -16.480 11.152 70.700 1.00 76.00 233 HIS A N 1
ATOM 1824 C CA . HIS A 1 233 ? -17.635 11.891 71.190 1.00 76.00 233 HIS A CA 1
ATOM 1825 C C . HIS A 1 233 ? -18.677 10.904 71.716 1.00 76.00 233 HIS A C 1
ATOM 1827 O O . HIS A 1 233 ? -19.306 10.204 70.928 1.00 76.00 233 HIS A O 1
ATOM 1833 N N . CYS A 1 234 ? -18.859 10.836 73.034 1.00 73.38 234 CYS A N 1
ATOM 1834 C CA . CYS A 1 234 ? -19.915 10.019 73.636 1.00 73.38 234 CYS A CA 1
ATOM 1835 C C . CYS A 1 234 ? -21.270 10.726 73.504 1.00 73.38 234 CYS A C 1
ATOM 1837 O O . CYS A 1 234 ? -21.358 11.937 73.732 1.00 73.38 234 CYS A O 1
ATOM 1839 N N . SER A 1 235 ? -22.302 9.972 73.133 1.00 57.97 235 SER A N 1
ATOM 1840 C CA . SER A 1 235 ? -23.693 10.432 72.981 1.00 57.97 235 SER A CA 1
ATOM 1841 C C . SER A 1 235 ? -24.557 10.049 74.174 1.00 57.97 235 SER A C 1
ATOM 1843 O O . SER A 1 235 ? -24.420 8.888 74.618 1.00 57.97 235 SER A O 1
#

pLDDT: mean 73.07, std 22.55, range [33.06, 98.44]

Radius of gyration: 69.5 Å; Cα contacts (8 Å, |Δi|>4): 48; chains: 1; bounding box: 125×46×192 Å

Organism: NCBI:txid2605989

Mean predicted aligned error: 23.0 Å

Foldseek 3Di:
DDDDDDDDDDDDDDDDDDDDDDDDDDDDDDDDDDDDPPPPPDPVVVVVVVVVVVVVVVVVVVVDPPVVVVVVVVVVVVVVVVVVVVVVVVVVVVVVVVVVVVVVVVVVVVVVVVVVVVVVVVVVVVVVVVVVVVVVVVVVVVVVVVVVVVVVVVVVVVVVVVVVVVVVVVVVPPPPPPPDPDDDDPPPPPPPPDPPDDDDDDPDPDDDQWDDDDFWIWGFDDDDPNDTDTDIDGD